Protein AF-A0A4Q3EGG3-F1 (afdb_monomer)

Foldseek 3Di:
DPDADPLCVVLVVLVVVLVVLVVCCVVVVDDCVVVNVVSVVVSVVSLCVSLVDDALVSLLVQLPDPLQDDPVLLCVLQDPDDDWDADPVPDGGDPCDTPADDDLDDDPDPVCVVVPVVVLLVVLLVVLLQDLAADAHEQRGEAEASSNNSRQLGLFYEYEQSHWHFNHQLQVQCCVPVVDSVCSSVSSNVRLGGRVSCVVLLVGDYYQYAPRVGCSVPVNVSSVSVSVVVVVRNVVCVVDGSVRRSVSSVVSVVPRDDDDDD

pLDDT: mean 84.64, std 13.71, range [37.22, 97.62]

Mean predicted aligned error: 7.4 Å

Radius of gyration: 21.81 Å; Cα contacts (8 Å, |Δi|>4): 347; chains: 1; bounding box: 57×47×73 Å

Nearest PDB structures (foldseek):
  8uz2-assembly1_E  TM=8.998E-01  e=2.533E-24  Escherichia coli
  2f9i-assembly1_A  TM=9.010E-01  e=3.859E-22  Staphylococcus aureus
  2f9i-assembly1_C  TM=8.793E-01  e=2.945E-22  Staphylococcus aureus
  2f9y-assembly1_A-2  TM=8.919E-01  e=6.993E-22  Escherichia coli
  5kdr-assembly1_A-2  TM=8.950E-01  e=2.851E-21  Staphylococcus aureus subsp. aureus USA300

Solvent-accessible surface area (backbone atoms only — not comparable to full-atom values): 14671 Å² total; per-residue (Å²): 127,89,84,74,55,85,89,41,47,70,53,53,52,47,49,52,50,47,54,52,52,52,52,47,26,72,74,67,74,47,92,48,64,70,61,48,52,52,48,51,51,52,41,54,51,50,48,51,57,52,63,70,64,61,51,51,44,56,25,51,52,56,31,62,36,90,66,38,68,49,52,67,58,39,46,64,70,66,44,95,82,80,80,89,80,80,55,74,89,77,88,52,62,61,86,74,61,55,102,50,69,62,40,90,37,65,72,96,45,74,73,38,55,77,69,38,49,66,55,55,34,52,48,34,44,55,54,43,44,64,43,68,62,87,39,77,27,53,39,65,23,49,26,20,30,64,45,32,46,36,69,44,58,34,71,36,31,34,25,28,52,44,15,38,48,36,81,57,53,32,47,62,46,8,39,68,79,68,71,33,64,85,44,21,52,61,29,24,52,77,64,44,24,34,29,68,47,31,40,73,69,62,77,34,76,44,69,44,77,51,44,85,82,32,41,50,72,37,54,68,61,31,29,54,52,49,49,55,50,51,54,52,51,51,56,63,47,68,76,50,52,45,67,54,50,22,51,52,33,45,52,55,61,71,62,60,78,87,81,83,87,127

Sequence (262 aa):
MKITFDFEKPLAELQQQIDKVSQIEDKNKLDMSATLTELQNKLEDAKKEIYGNLNGWQKVQISRHPERPYTLQYIELMCDDFIEMHGDRTVGDDKAIVGGIDTPGAYPGLEAEERGQGEAIARNLLEMSVLKVPIVCVIIGEGASGGALGIGIGDRVLMLDNSWYSVISPENCSTILWKTWENKERAAEVLKLTSTEMLKNKLIDGVVKEPLGGAHQDPVAMANILKKQLIKELKNLKEKSAEQLVTERIDKFCAMGVVIEG

Secondary structure (DSSP, 8-state):
-----GGGHHHHHHHHHHHHHHHHHHHH----HHHHHHHHHHHHHHHHHHHHT--HHHHHHHHT-TTSPPHHHHHHHH-SS-------SSS---TT-BSB--BS-----HHHHHTTHHHHHHHHHHHHHH-SS--EEEE-SEEEHHHHHTT---SEEEEETT-EEESS-HHHHHHHHSSSSTTHHHHHHHHT-BHHHHHHTTSSSEEEPPPTT-TTT-HHHHHHHHHHHHHHHHHHHHTS-HHHHHHHHHHHHHT-------

Structure (mmCIF, N/CA/C/O backbone):
data_AF-A0A4Q3EGG3-F1
#
_entry.id   AF-A0A4Q3EGG3-F1
#
loop_
_atom_site.group_PDB
_atom_site.id
_atom_site.type_symbol
_atom_site.label_atom_id
_atom_site.label_alt_id
_atom_site.label_comp_id
_atom_site.label_asym_id
_atom_site.label_entity_id
_atom_site.label_seq_id
_atom_site.pdbx_PDB_ins_code
_atom_site.Cartn_x
_atom_site.Cartn_y
_atom_site.Cartn_z
_atom_site.occupancy
_atom_site.B_iso_or_equiv
_atom_site.auth_seq_id
_atom_site.auth_comp_id
_atom_site.auth_asym_id
_atom_site.auth_atom_id
_atom_site.pdbx_PDB_model_num
ATOM 1 N N . MET A 1 1 ? 3.427 10.694 21.202 1.00 41.25 1 MET A N 1
ATOM 2 C CA . MET A 1 1 ? 2.934 12.047 20.849 1.00 41.25 1 MET A CA 1
ATOM 3 C C . MET A 1 1 ? 1.897 11.816 19.764 1.00 41.25 1 MET A C 1
ATOM 5 O O . MET A 1 1 ? 2.257 11.159 18.800 1.00 41.25 1 MET A O 1
ATOM 9 N N . LYS A 1 2 ? 0.628 12.200 19.954 1.00 61.81 2 LYS A N 1
ATOM 10 C CA . LYS A 1 2 ? -0.410 11.967 18.936 1.00 61.81 2 LYS A CA 1
ATOM 11 C C . LYS A 1 2 ? -0.043 12.825 17.725 1.00 61.81 2 LYS A C 1
ATOM 13 O O . LYS A 1 2 ? -0.061 14.048 17.832 1.00 61.81 2 LYS A O 1
ATOM 18 N N . ILE A 1 3 ? 0.431 12.196 16.653 1.00 68.31 3 ILE A N 1
ATOM 19 C CA . ILE A 1 3 ? 0.776 12.908 15.423 1.00 68.31 3 ILE A CA 1
ATOM 20 C C . ILE A 1 3 ? -0.538 13.420 14.845 1.00 68.31 3 ILE A C 1
ATOM 22 O O . ILE A 1 3 ? -1.549 12.728 14.870 1.00 68.31 3 ILE A O 1
ATOM 26 N N . THR A 1 4 ? -0.551 14.683 14.444 1.00 78.69 4 THR A N 1
ATOM 27 C CA . THR A 1 4 ? -1.722 15.318 13.843 1.00 78.69 4 THR A CA 1
ATOM 28 C C . THR A 1 4 ? -1.237 16.011 12.593 1.00 78.69 4 THR A C 1
ATOM 30 O O . THR A 1 4 ? -0.373 16.890 12.668 1.00 78.69 4 THR A O 1
ATOM 33 N N . PHE A 1 5 ? -1.747 15.583 11.446 1.00 89.19 5 PHE A N 1
ATOM 34 C CA . PHE A 1 5 ? -1.424 16.225 10.183 1.00 89.19 5 PHE A CA 1
ATOM 35 C C . PHE A 1 5 ? -2.142 17.571 10.067 1.00 89.19 5 PHE A C 1
ATOM 37 O O . PHE A 1 5 ? -3.164 17.816 10.708 1.00 89.19 5 PHE A O 1
ATOM 44 N N . ASP A 1 6 ? -1.635 18.459 9.211 1.00 90.12 6 ASP A N 1
ATOM 45 C CA . ASP A 1 6 ? -2.238 19.783 9.027 1.00 90.12 6 ASP A CA 1
ATOM 46 C C . ASP A 1 6 ? -3.708 19.707 8.587 1.00 90.12 6 ASP A C 1
ATOM 48 O O . ASP A 1 6 ? -4.526 20.509 9.039 1.00 90.12 6 ASP A O 1
ATOM 52 N N . PHE A 1 7 ? -4.058 18.710 7.769 1.00 91.88 7 PHE A N 1
ATOM 53 C CA . PHE A 1 7 ? -5.429 18.472 7.313 1.00 91.88 7 PHE A CA 1
ATOM 54 C C . PHE A 1 7 ? -6.348 17.880 8.396 1.00 91.88 7 PHE A C 1
ATOM 56 O O . PHE A 1 7 ? -7.563 17.889 8.232 1.00 91.88 7 PHE A O 1
ATOM 63 N N . GLU A 1 8 ? -5.795 17.409 9.516 1.00 91.94 8 GLU A N 1
ATOM 64 C CA . GLU A 1 8 ? -6.547 16.863 10.654 1.00 91.94 8 GLU A CA 1
ATOM 65 C C . GLU A 1 8 ? -6.803 17.904 11.750 1.00 91.94 8 GLU A C 1
ATOM 67 O O . GLU A 1 8 ? -7.512 17.613 12.713 1.00 91.94 8 GLU A O 1
ATOM 72 N N . LYS A 1 9 ? -6.280 19.134 11.621 1.00 90.69 9 LYS A N 1
ATOM 73 C CA . LYS A 1 9 ? -6.524 20.219 12.591 1.00 90.69 9 LYS A CA 1
ATOM 74 C C . LYS A 1 9 ? -8.012 20.422 12.918 1.00 90.69 9 LYS A C 1
ATOM 76 O O . LYS A 1 9 ? -8.318 20.478 14.109 1.00 90.69 9 LYS A O 1
ATOM 81 N N . PRO A 1 10 ? -8.948 20.432 11.943 1.00 91.50 10 PRO A N 1
ATOM 82 C CA . PRO A 1 10 ? -10.376 20.546 12.252 1.00 91.50 10 PRO A CA 1
ATOM 83 C C . PRO A 1 10 ? -10.893 19.405 13.143 1.00 91.50 10 PRO A C 1
ATOM 85 O O . PRO A 1 10 ? -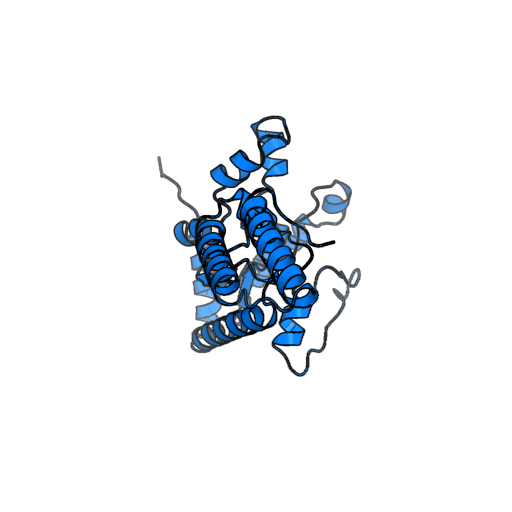11.719 19.622 14.027 1.00 91.50 10 PRO A O 1
ATOM 88 N N . LEU A 1 11 ? -10.373 18.186 12.957 1.00 91.81 11 LEU A N 1
ATOM 89 C CA . LEU A 1 11 ? -10.730 17.022 13.773 1.00 91.81 11 LEU A CA 1
ATOM 90 C C . LEU A 1 11 ? -10.169 17.147 15.189 1.00 91.81 11 LEU A C 1
ATOM 92 O O . LEU A 1 11 ? -10.859 16.844 16.161 1.00 91.81 11 LEU A O 1
ATOM 96 N N . ALA A 1 12 ? -8.926 17.617 15.313 1.00 89.56 12 ALA A N 1
ATOM 97 C CA . ALA A 1 12 ? -8.288 17.843 16.602 1.00 89.56 12 ALA A CA 1
ATOM 98 C C . ALA A 1 12 ? -9.016 18.925 17.415 1.00 89.56 12 ALA A C 1
ATOM 100 O O . ALA A 1 12 ? -9.195 18.767 18.621 1.00 89.56 12 ALA A O 1
ATOM 101 N N . GLU A 1 13 ? -9.482 19.993 16.766 1.00 91.12 13 GLU A N 1
ATOM 102 C CA . GLU A 1 13 ? -10.283 21.043 17.402 1.00 91.12 13 GLU A CA 1
ATOM 103 C C . GLU A 1 13 ? -11.629 20.513 17.909 1.00 91.12 13 GLU A C 1
ATOM 105 O O . GLU A 1 13 ? -11.985 20.760 19.063 1.00 91.12 13 GLU A O 1
ATOM 110 N N . LEU A 1 14 ? -12.349 19.737 17.091 1.00 91.81 14 LEU A N 1
ATOM 111 C CA . LEU A 1 14 ? -13.601 19.088 17.499 1.00 91.81 14 LEU A CA 1
ATOM 112 C C . LEU A 1 14 ? -13.378 18.109 18.658 1.00 91.81 14 LEU A C 1
ATOM 114 O O . LEU A 1 14 ? -14.138 18.122 19.626 1.00 91.81 14 LEU A O 1
ATOM 118 N N . GLN A 1 15 ? -12.301 17.320 18.621 1.00 90.44 15 GLN A N 1
ATOM 119 C CA . GLN A 1 15 ? -11.948 16.422 19.721 1.00 90.44 15 GLN A CA 1
ATOM 120 C C . GLN A 1 15 ? -11.648 17.197 21.011 1.00 90.44 15 GLN A C 1
ATOM 122 O O . GLN A 1 15 ? -12.154 16.841 22.069 1.00 90.44 15 GLN A O 1
ATOM 127 N N . GLN A 1 16 ? -10.899 18.300 20.938 1.00 91.50 16 GLN A N 1
ATOM 128 C CA . GLN A 1 16 ? -10.639 19.145 22.108 1.00 91.50 16 GLN A CA 1
ATOM 129 C C . GLN A 1 16 ? -11.917 19.767 22.680 1.00 91.50 16 GLN A C 1
ATOM 131 O O . GLN A 1 16 ? -12.007 19.971 23.892 1.00 91.50 16 GLN A O 1
ATOM 136 N N . GLN A 1 17 ? -12.896 20.108 21.836 1.00 91.19 17 GLN A N 1
ATOM 137 C CA . GLN A 1 17 ? -14.201 20.585 22.299 1.00 91.19 17 GLN A CA 1
ATOM 138 C C . GLN A 1 17 ? -14.953 19.479 23.044 1.00 91.19 17 GLN A C 1
ATOM 140 O O . GLN A 1 17 ? -15.443 19.732 24.143 1.00 91.19 17 GLN A O 1
ATOM 145 N N . ILE A 1 18 ? -14.976 18.258 22.500 1.00 91.50 18 ILE A N 1
ATOM 146 C CA . ILE A 1 18 ? -15.574 17.081 23.149 1.00 91.50 18 ILE A CA 1
ATOM 147 C C . ILE A 1 18 ? -14.915 16.825 24.508 1.00 91.50 18 ILE A C 1
ATOM 149 O O . ILE A 1 18 ? -15.613 16.727 25.515 1.00 91.50 18 ILE A O 1
ATOM 153 N N . ASP A 1 19 ? -13.582 16.807 24.561 1.00 91.12 19 ASP A N 1
ATOM 154 C CA . ASP A 1 19 ? -12.830 16.545 25.791 1.00 91.12 19 ASP A CA 1
ATOM 155 C C . ASP A 1 19 ? -13.111 17.615 26.860 1.00 91.12 19 ASP A C 1
ATOM 157 O O . ASP A 1 19 ? -13.285 17.302 28.038 1.00 91.12 19 ASP A O 1
ATOM 161 N N . LYS A 1 20 ? -13.208 18.893 26.464 1.00 90.44 20 LYS A N 1
ATOM 162 C CA . LYS A 1 20 ? -13.565 19.992 27.377 1.00 90.44 20 LYS A CA 1
ATOM 163 C C . LYS A 1 20 ? -14.989 19.857 27.906 1.00 90.44 20 LYS A C 1
ATOM 165 O O . LYS A 1 20 ? -15.201 20.063 29.098 1.00 90.44 20 LYS A O 1
ATOM 170 N N . VAL A 1 21 ? -15.955 19.535 27.044 1.00 89.19 21 VAL A N 1
ATOM 171 C CA . VAL A 1 21 ? -17.360 19.368 27.447 1.00 89.19 21 VAL A CA 1
ATOM 172 C C . VAL A 1 21 ? -17.505 18.171 28.388 1.00 89.19 21 VAL A C 1
ATOM 174 O O . VAL A 1 21 ? -18.135 18.309 29.433 1.00 89.19 21 VAL A O 1
ATOM 177 N N . SER A 1 22 ? -16.836 17.054 28.090 1.00 87.75 22 SER A N 1
ATOM 178 C CA . SER A 1 22 ? -16.807 15.865 28.950 1.00 87.75 22 SER A CA 1
ATOM 179 C C . SER A 1 22 ? -16.205 16.168 30.329 1.00 87.75 22 SER A C 1
ATOM 181 O O . SER A 1 22 ? -16.791 15.824 31.351 1.00 87.75 22 SER A O 1
ATOM 183 N N . GLN A 1 23 ? -15.105 16.927 30.395 1.00 88.44 23 GLN A N 1
ATOM 184 C CA . GLN A 1 23 ? -14.527 17.345 31.680 1.00 88.44 23 GLN A CA 1
ATOM 185 C C . GLN A 1 23 ? -15.442 18.273 32.497 1.00 88.44 23 GLN A C 1
ATOM 187 O O . GLN A 1 23 ? -15.364 18.286 33.728 1.00 88.44 23 GLN A O 1
ATOM 192 N N . ILE A 1 24 ? -16.261 19.102 31.840 1.00 86.19 24 ILE A N 1
ATOM 193 C CA . ILE A 1 24 ? -17.216 19.996 32.513 1.00 86.19 24 ILE A CA 1
ATOM 194 C C . ILE A 1 24 ? -18.388 19.193 33.084 1.00 86.19 24 ILE A C 1
ATOM 196 O O . ILE A 1 24 ? -18.802 19.465 34.212 1.00 86.19 24 ILE A O 1
ATOM 200 N N . GLU A 1 25 ? -18.890 18.209 32.340 1.00 85.81 25 GLU A N 1
ATOM 201 C CA . GLU A 1 25 ? -19.922 17.272 32.798 1.00 85.81 25 GLU A CA 1
ATOM 202 C C . GLU A 1 25 ? -19.457 16.510 34.047 1.00 85.81 25 GLU A C 1
ATOM 204 O O . GLU A 1 25 ? -20.145 16.543 35.070 1.00 85.81 25 GLU A O 1
ATOM 209 N N . ASP A 1 26 ? -18.236 15.968 34.031 1.00 83.62 26 ASP A N 1
ATOM 210 C CA . ASP A 1 26 ? -17.655 15.256 35.177 1.00 83.62 26 ASP A CA 1
ATOM 211 C C . ASP A 1 26 ? -17.482 16.153 36.415 1.00 83.62 26 ASP A C 1
ATOM 213 O O . ASP A 1 26 ? -17.752 15.735 37.546 1.00 83.62 26 ASP A O 1
ATOM 217 N N . LYS A 1 27 ? -17.038 17.405 36.228 1.00 83.50 27 LYS A N 1
ATOM 218 C CA . LYS A 1 27 ? -16.781 18.343 37.338 1.00 83.50 27 LYS A CA 1
ATOM 219 C C . LYS A 1 27 ? -18.051 18.933 37.936 1.00 83.50 27 LYS A C 1
ATOM 221 O O . LYS A 1 27 ? -18.125 19.101 39.152 1.00 83.50 27 LYS A O 1
ATOM 226 N N . ASN A 1 28 ? -19.026 19.274 37.098 1.00 81.44 28 ASN A N 1
ATOM 227 C CA . ASN A 1 28 ? -20.216 20.008 37.524 1.00 81.44 28 ASN A CA 1
ATOM 228 C C . ASN A 1 28 ? -21.454 19.115 37.678 1.00 81.44 28 ASN A C 1
ATOM 230 O O . ASN A 1 28 ? -22.481 19.610 38.139 1.00 81.44 28 ASN A O 1
ATOM 234 N N . LYS A 1 29 ? -21.372 17.822 37.317 1.00 77.00 29 LYS A N 1
ATOM 235 C CA . LYS A 1 29 ? -22.509 16.881 37.269 1.00 77.00 29 LYS A CA 1
ATOM 236 C C . LYS A 1 29 ? -23.711 17.447 36.498 1.00 77.00 29 LYS A C 1
ATOM 238 O O . LYS A 1 29 ? -24.860 17.214 36.869 1.00 77.00 29 LYS A O 1
ATOM 243 N N . LEU A 1 30 ? -23.431 18.245 35.469 1.00 76.50 30 LEU A N 1
ATOM 244 C CA . LEU A 1 30 ? -24.428 18.812 34.566 1.00 76.50 30 LEU A CA 1
ATOM 245 C C . LEU A 1 30 ? -24.589 17.860 33.386 1.00 76.50 30 LEU A C 1
ATOM 247 O O . LEU A 1 30 ? -23.586 17.515 32.774 1.00 76.50 30 LEU A O 1
ATOM 251 N N . ASP A 1 31 ? -25.822 17.476 33.066 1.00 79.94 31 ASP A N 1
ATOM 252 C CA . ASP A 1 31 ? -26.113 16.626 31.908 1.00 79.94 31 ASP A CA 1
ATOM 253 C C . ASP A 1 31 ? -25.816 17.388 30.608 1.00 79.94 31 ASP A C 1
ATOM 255 O O . ASP A 1 31 ? -26.509 18.348 30.260 1.00 79.94 31 ASP A O 1
ATOM 259 N N . MET A 1 32 ? -24.758 16.970 29.913 1.00 81.25 32 MET A N 1
ATOM 260 C CA . MET A 1 32 ? -24.327 17.527 28.628 1.00 81.25 32 MET A CA 1
ATOM 261 C C . MET A 1 32 ? -24.397 16.481 27.508 1.00 81.25 32 MET A C 1
ATOM 263 O O . MET A 1 32 ? -23.851 16.697 26.421 1.00 81.25 32 MET A O 1
ATOM 267 N N . SER A 1 33 ? -25.113 15.376 27.737 1.00 85.31 33 SER A N 1
ATOM 268 C CA . SER A 1 33 ? -25.204 14.225 26.833 1.00 85.31 33 SER A CA 1
ATOM 269 C C . SER A 1 33 ? -25.653 14.591 25.413 1.00 85.31 33 SER A C 1
ATOM 271 O O . SER A 1 33 ? -25.076 14.113 24.431 1.00 85.31 33 SER A O 1
ATOM 273 N N . ALA A 1 34 ? -26.629 15.494 25.277 1.00 88.50 34 ALA A N 1
ATOM 274 C CA . ALA A 1 34 ? -27.109 15.973 23.980 1.00 88.50 34 ALA A CA 1
ATOM 275 C C . ALA A 1 34 ? -26.019 16.728 23.196 1.00 88.50 34 ALA A C 1
ATOM 277 O O . ALA A 1 34 ? -25.809 16.468 22.011 1.00 88.50 34 ALA A O 1
ATOM 278 N N . THR A 1 35 ? -25.280 17.611 23.873 1.00 88.19 35 THR A N 1
ATOM 279 C CA . THR A 1 35 ? -24.184 18.391 23.278 1.00 88.19 35 THR A CA 1
ATOM 280 C C . THR A 1 35 ? -23.015 17.491 22.881 1.00 88.19 35 THR A C 1
ATOM 282 O O . THR A 1 35 ? -22.442 17.661 21.805 1.00 88.19 35 THR A O 1
ATOM 285 N N . LEU A 1 36 ? -22.671 16.504 23.717 1.00 89.44 36 LEU A N 1
ATOM 286 C CA . LEU A 1 36 ? -21.636 15.518 23.397 1.00 89.44 36 LEU A CA 1
ATOM 287 C C . LEU A 1 36 ? -22.010 14.688 22.172 1.00 89.44 36 LEU A C 1
ATOM 289 O O . LEU A 1 36 ? -21.177 14.515 21.287 1.00 89.44 36 LEU A O 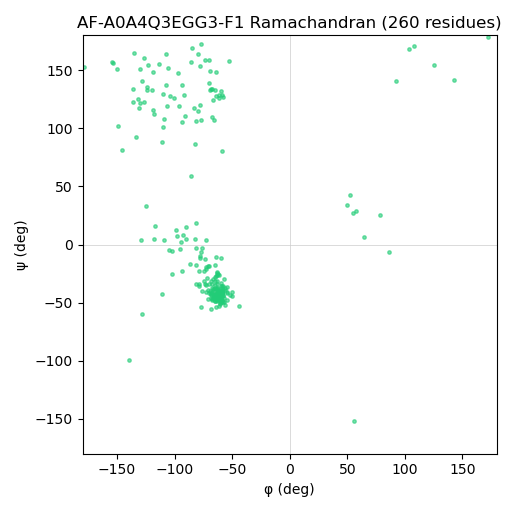1
ATOM 293 N N . THR A 1 37 ? -23.263 14.241 22.086 1.00 92.00 37 THR A N 1
ATOM 294 C CA . THR A 1 37 ? -23.760 13.482 20.930 1.00 92.00 37 THR A CA 1
ATOM 295 C C . THR A 1 37 ? -23.687 14.319 19.651 1.00 92.00 37 THR A C 1
ATOM 297 O O . THR A 1 37 ? -23.244 13.834 18.611 1.00 92.00 37 THR A O 1
ATOM 300 N N . GLU A 1 38 ? -24.070 15.598 19.710 1.00 93.38 38 GLU A N 1
ATOM 301 C CA . GLU A 1 38 ? -23.979 16.501 18.558 1.00 93.38 38 GLU A CA 1
ATOM 302 C C . GLU A 1 38 ? -22.526 16.709 18.103 1.00 93.38 38 GLU A C 1
ATOM 304 O O . GLU A 1 38 ? -22.234 16.625 16.909 1.00 93.38 38 GLU A O 1
ATOM 309 N N . LEU A 1 39 ? -21.602 16.948 19.039 1.00 91.88 39 LEU A N 1
ATOM 310 C CA . LEU A 1 39 ? -20.182 17.123 18.726 1.00 91.88 39 LEU A CA 1
ATOM 311 C C . LEU A 1 39 ? -19.543 15.836 18.192 1.00 91.88 39 LEU A C 1
ATOM 313 O O . LEU A 1 39 ? -18.744 15.903 17.261 1.00 91.88 39 LEU A O 1
ATOM 317 N N . GLN A 1 40 ? -19.916 14.672 18.729 1.00 92.00 40 GLN A N 1
ATOM 318 C CA . GLN A 1 40 ? -19.472 13.370 18.227 1.00 92.00 40 GLN A CA 1
ATOM 319 C C . GLN A 1 40 ? -19.959 13.125 16.796 1.00 92.00 40 GLN A C 1
ATOM 321 O O . GLN A 1 40 ? -19.164 12.724 15.950 1.00 92.00 40 GLN A O 1
ATOM 326 N N . ASN A 1 41 ? -21.221 13.435 16.489 1.00 94.31 41 ASN A N 1
ATOM 327 C CA . ASN A 1 41 ? -21.743 13.321 15.125 1.00 94.31 41 ASN A CA 1
ATOM 328 C C . ASN A 1 41 ? -21.010 14.263 14.160 1.00 94.31 41 ASN A C 1
ATOM 330 O O . ASN A 1 41 ? -20.580 13.830 13.094 1.00 94.31 41 ASN A O 1
ATOM 334 N N . LYS A 1 42 ? -20.778 15.523 14.561 1.00 94.25 42 LYS A N 1
ATOM 335 C CA . LYS A 1 42 ? -19.977 16.476 13.771 1.00 94.25 42 LYS A CA 1
ATOM 336 C C . LYS A 1 42 ? -18.556 15.974 13.530 1.00 94.25 42 LYS A C 1
ATOM 338 O O . LYS A 1 42 ? -18.038 16.138 12.430 1.00 94.25 42 LYS A O 1
ATOM 343 N N . LEU A 1 43 ? -17.930 15.365 14.538 1.00 91.62 43 LEU A N 1
ATOM 344 C CA . LEU A 1 43 ? -16.601 14.773 14.406 1.00 91.62 43 LEU A CA 1
ATOM 345 C C . LEU A 1 43 ? -16.607 13.621 13.395 1.00 91.62 43 LEU A C 1
ATOM 347 O O . LEU A 1 43 ? -15.726 13.562 12.542 1.00 91.62 43 LEU A O 1
ATOM 351 N N . GLU A 1 44 ? -17.587 12.722 13.466 1.00 92.56 44 GLU A N 1
ATOM 352 C CA . GLU A 1 44 ? -17.694 11.587 12.544 1.00 92.56 44 GLU A CA 1
ATOM 353 C C . GLU A 1 44 ? -17.977 12.018 11.100 1.00 92.56 44 GLU A C 1
ATOM 355 O O . GLU A 1 44 ? -17.394 11.461 10.166 1.00 92.56 44 GLU A O 1
ATOM 360 N N . ASP A 1 45 ? -18.811 13.035 10.894 1.00 93.94 45 ASP A N 1
ATOM 361 C CA . ASP A 1 45 ? -19.076 13.576 9.559 1.00 93.94 45 ASP A CA 1
ATOM 362 C C . ASP A 1 45 ? -17.846 14.293 8.989 1.00 93.94 45 ASP A C 1
ATOM 364 O O . ASP A 1 45 ? -17.452 14.021 7.852 1.00 93.94 45 ASP A O 1
ATOM 368 N N . ALA A 1 46 ? -17.158 15.103 9.800 1.00 93.38 46 ALA A N 1
ATOM 369 C CA . ALA A 1 46 ? -15.905 15.743 9.404 1.00 93.38 46 ALA A CA 1
ATOM 370 C C . ALA A 1 46 ? -14.808 14.715 9.075 1.00 93.38 46 ALA A C 1
ATOM 372 O O . ALA A 1 46 ? -14.076 14.884 8.100 1.00 93.38 46 ALA A O 1
ATOM 373 N N . LYS A 1 47 ? -14.703 13.612 9.837 1.00 92.25 47 LYS A N 1
ATOM 374 C CA . LYS A 1 47 ? -13.770 12.512 9.529 1.00 92.25 47 LYS A CA 1
ATOM 375 C C . LYS A 1 47 ? -14.068 11.907 8.162 1.00 92.25 47 LYS A C 1
ATOM 377 O O . LYS A 1 47 ? -13.147 11.713 7.372 1.00 92.25 47 LYS A O 1
ATOM 382 N N . LYS A 1 48 ? -15.336 11.601 7.872 1.00 93.31 48 LYS A N 1
ATOM 383 C CA . LYS A 1 48 ? -15.742 11.035 6.574 1.00 93.31 48 LYS A CA 1
ATOM 384 C C . LYS A 1 48 ? -15.441 11.989 5.426 1.00 93.31 48 LYS A C 1
ATOM 386 O O . LYS A 1 48 ? -14.968 11.538 4.388 1.00 93.31 48 LYS A O 1
ATOM 391 N N . GLU A 1 49 ? -15.689 13.281 5.610 1.00 93.81 49 GLU A N 1
ATOM 392 C CA . GLU A 1 49 ? -15.421 14.297 4.594 1.00 93.81 49 GLU A CA 1
ATOM 393 C C . GLU A 1 49 ? -13.921 14.433 4.302 1.00 93.81 49 GLU A C 1
ATOM 395 O O . GLU A 1 49 ? -13.518 14.388 3.138 1.00 93.81 49 GLU A O 1
ATOM 400 N N . ILE A 1 50 ? -13.095 14.539 5.346 1.00 93.56 50 ILE A N 1
ATOM 401 C CA . ILE A 1 50 ? -11.644 14.721 5.219 1.00 93.56 50 ILE A CA 1
ATOM 402 C C . ILE A 1 50 ? -10.990 13.460 4.650 1.00 93.56 50 ILE A C 1
ATOM 404 O O . ILE A 1 50 ? -10.340 13.518 3.607 1.00 93.56 50 ILE A O 1
ATOM 408 N N . TYR A 1 51 ? -11.192 12.301 5.283 1.00 93.50 51 TYR A N 1
ATOM 409 C CA . TYR A 1 51 ? -10.553 11.058 4.839 1.00 93.50 51 TYR A CA 1
ATOM 410 C C . TYR A 1 51 ? -11.157 10.498 3.543 1.00 93.50 51 TYR A C 1
ATOM 412 O O . TYR A 1 51 ? -10.507 9.713 2.855 1.00 93.50 51 TYR A O 1
ATOM 420 N N . GLY A 1 52 ? -12.376 10.905 3.177 1.00 91.19 52 GLY A N 1
ATOM 421 C CA . GLY A 1 52 ? -12.999 10.549 1.903 1.00 91.19 52 GLY A CA 1
ATOM 422 C C . GLY A 1 52 ? -12.420 11.294 0.697 1.00 91.19 52 GLY A C 1
ATOM 423 O O . GLY A 1 52 ? -12.512 10.786 -0.419 1.00 91.19 52 GLY A O 1
ATOM 424 N N . ASN A 1 53 ? -11.797 12.458 0.911 1.00 92.31 53 ASN A N 1
ATOM 425 C CA . ASN A 1 53 ? -11.341 13.364 -0.151 1.00 92.31 53 ASN A CA 1
ATOM 426 C C . ASN A 1 53 ? -9.843 13.698 -0.057 1.00 92.31 53 ASN A C 1
ATOM 428 O O . ASN A 1 53 ? -9.422 14.800 -0.411 1.00 92.31 53 ASN A O 1
ATOM 432 N N . LEU A 1 54 ? -9.034 12.750 0.418 1.00 94.12 54 LEU A N 1
ATOM 433 C CA . LEU A 1 54 ? -7.591 12.940 0.541 1.00 94.12 54 LEU A CA 1
ATOM 434 C C . LEU A 1 54 ? -6.926 13.122 -0.827 1.00 94.12 54 LEU A C 1
ATOM 436 O O . LEU A 1 54 ? -7.134 12.321 -1.744 1.00 94.12 54 LEU A O 1
ATOM 440 N N . ASN A 1 55 ? -6.060 14.127 -0.932 1.00 94.00 55 ASN A N 1
ATOM 441 C CA . ASN A 1 55 ? -5.184 14.301 -2.086 1.00 94.00 55 ASN A CA 1
ATOM 442 C C . ASN A 1 55 ? -3.981 13.334 -2.039 1.00 94.00 55 ASN A C 1
ATOM 444 O O . ASN A 1 55 ? -3.766 12.611 -1.058 1.00 94.00 55 ASN A O 1
ATOM 448 N N . GLY A 1 56 ? -3.189 13.296 -3.110 1.00 93.12 56 GLY A N 1
ATOM 449 C CA . GLY A 1 56 ? -2.043 12.400 -3.235 1.00 93.12 56 GLY A CA 1
ATOM 450 C C . GLY A 1 56 ? -1.001 12.616 -2.143 1.00 93.12 56 GLY A C 1
ATOM 451 O O . GLY A 1 56 ? -0.510 11.643 -1.574 1.00 93.12 56 GLY A O 1
ATOM 452 N N . TRP A 1 57 ? -0.709 13.867 -1.788 1.00 95.06 57 TRP A N 1
ATOM 453 C CA . TRP A 1 57 ? 0.239 14.172 -0.715 1.00 95.06 57 TRP A CA 1
ATOM 454 C C . TRP A 1 57 ? -0.270 13.752 0.669 1.00 95.06 57 TRP A C 1
ATOM 456 O O . TRP A 1 57 ? 0.472 13.160 1.448 1.00 95.06 57 TRP A O 1
ATOM 466 N N . GLN A 1 58 ? -1.547 13.977 0.964 1.00 95.12 58 GLN A N 1
ATOM 467 C CA . GLN A 1 58 ? -2.166 13.559 2.222 1.00 95.12 58 GLN A CA 1
ATOM 468 C C . GLN A 1 58 ? -2.159 12.030 2.362 1.00 95.12 58 GLN A C 1
ATOM 470 O O . GLN A 1 58 ? -1.879 11.511 3.441 1.00 95.12 58 GLN A O 1
ATOM 475 N N . LYS A 1 59 ? -2.368 11.288 1.265 1.00 94.00 59 LYS A N 1
ATOM 476 C CA . LYS A 1 59 ? -2.186 9.827 1.255 1.00 94.00 59 LYS A CA 1
ATOM 477 C C . LYS A 1 59 ? -0.735 9.419 1.514 1.00 94.00 59 LYS A C 1
ATOM 479 O O . LYS A 1 59 ? -0.515 8.532 2.330 1.00 94.00 59 LYS A O 1
ATOM 484 N N . VAL A 1 60 ? 0.249 10.099 0.915 1.00 92.12 60 VAL A N 1
ATOM 485 C CA . VAL A 1 60 ? 1.682 9.889 1.227 1.00 92.12 60 VAL A CA 1
ATOM 486 C C . VAL A 1 60 ? 1.973 10.142 2.712 1.00 92.12 60 VAL A C 1
ATOM 488 O O . VAL A 1 60 ? 2.734 9.405 3.333 1.00 92.12 60 VAL A O 1
ATOM 491 N N . GLN A 1 61 ? 1.352 11.151 3.324 1.00 93.25 61 GLN A N 1
ATOM 492 C CA . GLN A 1 61 ? 1.498 11.404 4.761 1.00 93.25 61 GLN A CA 1
ATOM 493 C C . GLN A 1 61 ? 0.921 10.256 5.607 1.00 93.25 61 GLN A C 1
ATOM 495 O O . GLN A 1 61 ? 1.581 9.797 6.537 1.00 93.25 61 GLN A O 1
ATOM 500 N N . ILE A 1 62 ? -0.263 9.737 5.258 1.00 92.81 62 ILE A N 1
ATOM 501 C CA . ILE A 1 62 ? -0.886 8.596 5.954 1.00 92.81 62 ILE A CA 1
ATOM 502 C C . ILE A 1 62 ? -0.098 7.296 5.747 1.00 92.81 62 ILE A C 1
ATOM 504 O O . ILE A 1 62 ? 0.015 6.495 6.679 1.00 92.81 62 ILE A O 1
ATOM 508 N N . SER A 1 63 ? 0.465 7.068 4.557 1.00 88.88 63 SER A N 1
ATOM 509 C CA . SER A 1 63 ? 1.299 5.892 4.280 1.00 88.88 63 SER A CA 1
ATOM 510 C C . SER A 1 63 ? 2.565 5.869 5.138 1.00 88.88 63 SER A C 1
ATOM 512 O O . SER A 1 63 ? 3.096 4.799 5.404 1.00 88.88 63 SER A O 1
ATOM 514 N N . ARG A 1 64 ? 3.033 7.045 5.568 1.00 90.25 64 ARG A N 1
ATOM 515 C CA . ARG A 1 64 ? 4.215 7.256 6.415 1.00 90.25 64 ARG A CA 1
ATOM 516 C C . ARG A 1 64 ? 3.880 7.426 7.893 1.00 90.25 64 ARG A C 1
ATOM 518 O O . ARG A 1 64 ? 4.749 7.800 8.680 1.00 90.25 64 ARG A O 1
ATOM 525 N N . HIS A 1 65 ? 2.622 7.217 8.282 1.00 90.75 65 HIS A N 1
ATOM 526 C CA . HIS A 1 65 ? 2.232 7.343 9.678 1.00 90.75 65 HIS A CA 1
ATOM 527 C C . HIS A 1 65 ? 3.056 6.358 10.534 1.00 90.75 65 HIS A C 1
ATOM 529 O O . HIS A 1 65 ? 3.074 5.174 10.208 1.00 90.75 65 HIS A O 1
ATOM 535 N N . PRO A 1 66 ? 3.708 6.781 11.634 1.00 87.88 66 PRO A N 1
ATOM 536 C CA . PRO A 1 66 ? 4.596 5.899 12.404 1.00 87.88 66 PRO A CA 1
ATOM 537 C C . PRO A 1 66 ? 3.919 4.673 13.018 1.00 87.88 66 PRO A C 1
ATOM 539 O O . PRO A 1 66 ? 4.575 3.663 13.248 1.00 87.88 66 PRO A O 1
ATOM 542 N N . GLU A 1 67 ? 2.613 4.770 13.277 1.00 89.56 67 GLU A N 1
ATOM 543 C CA . GLU A 1 67 ? 1.781 3.661 13.770 1.00 89.56 67 GLU A CA 1
ATOM 544 C C . GLU A 1 67 ? 1.095 2.883 12.635 1.00 89.56 67 GLU A C 1
ATOM 546 O O . GLU A 1 67 ? 0.217 2.059 12.891 1.00 89.56 67 GLU A O 1
ATOM 551 N N . ARG A 1 68 ? 1.429 3.161 11.366 1.00 90.38 68 ARG A N 1
ATOM 552 C CA . ARG A 1 68 ? 0.933 2.354 10.251 1.00 90.38 68 ARG A CA 1
ATOM 553 C C . ARG A 1 68 ? 1.443 0.923 10.429 1.00 90.38 68 ARG A C 1
ATOM 555 O O . ARG A 1 68 ? 2.645 0.758 10.618 1.00 90.38 68 ARG A O 1
ATOM 562 N N . PRO A 1 69 ? 0.564 -0.096 10.377 1.00 88.19 69 PRO A N 1
ATOM 563 C CA . PRO A 1 69 ? 1.010 -1.449 10.641 1.00 88.19 69 PRO A CA 1
ATOM 564 C C . PRO A 1 69 ? 2.015 -1.913 9.586 1.00 88.19 69 PRO A C 1
ATOM 566 O O . PRO A 1 69 ? 1.738 -1.834 8.386 1.00 88.19 69 PRO A O 1
ATOM 569 N N . TYR A 1 70 ? 3.157 -2.404 10.051 1.00 85.94 70 TYR A N 1
ATOM 570 C CA . TYR A 1 70 ? 4.192 -3.007 9.219 1.00 85.94 70 TYR A CA 1
ATOM 571 C C . TYR A 1 70 ? 3.884 -4.486 8.961 1.00 85.94 70 TYR A C 1
ATOM 573 O O . TYR A 1 70 ? 3.019 -5.085 9.608 1.00 85.94 70 TYR A O 1
ATOM 581 N N . THR A 1 71 ? 4.623 -5.102 8.037 1.00 83.94 71 THR A N 1
ATOM 582 C CA . THR A 1 71 ? 4.461 -6.509 7.634 1.00 83.94 71 THR A CA 1
ATOM 583 C C . THR A 1 71 ? 4.272 -7.466 8.816 1.00 83.94 71 THR A C 1
ATOM 585 O O . THR A 1 71 ? 3.284 -8.197 8.852 1.00 83.94 71 THR A O 1
ATOM 588 N N . LEU A 1 72 ? 5.171 -7.439 9.807 1.00 80.62 72 LEU A N 1
ATOM 589 C CA . LEU A 1 72 ? 5.116 -8.340 10.965 1.00 80.62 72 LEU A CA 1
ATOM 590 C C . LEU A 1 72 ? 3.818 -8.214 11.763 1.00 80.62 72 LEU A C 1
ATOM 592 O O . LEU A 1 72 ? 3.226 -9.225 12.124 1.00 80.62 72 LEU A O 1
ATOM 596 N N . GLN A 1 73 ? 3.326 -6.992 11.966 1.00 83.50 73 GLN A N 1
ATOM 597 C CA . GLN A 1 73 ? 2.087 -6.765 12.710 1.00 83.50 73 GLN A CA 1
ATOM 598 C C . GLN A 1 73 ? 0.886 -7.368 11.978 1.00 83.50 73 GLN A C 1
ATOM 600 O O . GLN A 1 73 ? 0.003 -7.946 12.605 1.00 83.50 73 GLN A O 1
ATOM 605 N N . TYR A 1 74 ? 0.854 -7.292 10.644 1.00 85.00 74 TYR A N 1
ATOM 606 C CA . TYR A 1 74 ? -0.177 -7.992 9.880 1.00 85.00 74 TYR A CA 1
ATOM 607 C C . TYR A 1 74 ? -0.043 -9.506 10.004 1.00 85.00 74 TYR A C 1
ATOM 609 O O . TYR A 1 74 ? -1.055 -10.179 10.177 1.00 85.00 74 TYR A O 1
ATOM 617 N N . ILE A 1 75 ? 1.170 -10.052 9.920 1.00 78.94 75 ILE A N 1
ATOM 618 C CA . ILE A 1 75 ? 1.392 -11.495 10.056 1.00 78.94 75 ILE A CA 1
ATOM 619 C C . ILE A 1 75 ? 0.908 -11.986 11.421 1.00 78.94 75 ILE A C 1
ATOM 621 O O . ILE A 1 75 ? 0.120 -12.923 11.462 1.00 78.94 75 ILE A O 1
ATOM 625 N N . GLU A 1 76 ? 1.303 -11.330 12.511 1.00 80.31 76 GLU A N 1
ATOM 626 C CA . GLU A 1 76 ? 0.891 -11.675 13.879 1.00 80.31 76 GLU A CA 1
ATOM 627 C C . GLU A 1 76 ? -0.631 -11.615 14.068 1.00 80.31 76 GLU A C 1
ATOM 629 O O . GLU A 1 76 ? -1.209 -12.433 14.776 1.00 80.31 76 GLU A O 1
ATOM 634 N N . LEU A 1 77 ? -1.306 -10.668 13.411 1.00 83.31 77 LEU A N 1
ATOM 635 C CA . LEU A 1 77 ? -2.765 -10.547 13.470 1.00 83.31 77 LEU A CA 1
ATOM 636 C C . LEU A 1 77 ? -3.498 -11.552 12.567 1.00 83.31 77 LEU A C 1
ATOM 638 O O . LEU A 1 77 ? -4.683 -11.821 12.774 1.00 83.31 77 LEU A O 1
ATOM 642 N N . MET A 1 78 ? -2.842 -12.072 11.527 1.00 80.81 78 MET A N 1
ATOM 643 C CA . MET A 1 78 ? -3.463 -12.948 10.529 1.00 80.81 78 MET A CA 1
ATOM 644 C C . MET A 1 78 ? -3.128 -14.431 10.714 1.00 80.81 78 MET A C 1
ATOM 646 O O . MET A 1 78 ? -3.924 -15.267 10.265 1.00 80.81 78 MET A O 1
ATOM 650 N N . CYS A 1 79 ? -1.994 -14.754 11.331 1.00 68.50 79 CYS A N 1
ATOM 651 C CA . CYS A 1 79 ? -1.426 -16.094 11.433 1.00 68.50 79 CYS A CA 1
ATOM 652 C C . CYS A 1 79 ? -1.309 -16.519 12.898 1.00 68.50 79 CYS A C 1
ATOM 654 O O . CYS A 1 79 ? -0.774 -15.777 13.712 1.00 68.50 79 CYS A O 1
ATOM 656 N N . ASP A 1 80 ? -1.755 -17.738 13.207 1.00 56.19 80 ASP A N 1
ATOM 657 C CA . ASP A 1 80 ? -1.684 -18.279 14.569 1.00 56.19 80 ASP A CA 1
ATOM 658 C C . ASP A 1 80 ? -0.267 -18.793 14.913 1.00 56.19 80 ASP A C 1
ATOM 660 O O . ASP A 1 80 ? 0.188 -18.627 16.039 1.00 56.19 80 ASP A O 1
ATOM 664 N N . ASP A 1 81 ? 0.453 -19.344 13.923 1.00 59.69 81 ASP A N 1
ATOM 665 C CA . ASP A 1 81 ? 1.815 -19.882 14.055 1.00 59.69 81 ASP A CA 1
ATOM 666 C C . ASP A 1 81 ? 2.708 -19.386 12.896 1.00 59.69 81 ASP A C 1
ATOM 668 O O . ASP A 1 81 ? 2.756 -19.991 11.821 1.00 59.69 81 ASP A O 1
ATOM 672 N N . PHE A 1 82 ? 3.415 -18.265 13.084 1.00 67.25 82 PHE A N 1
ATOM 673 C CA . PHE A 1 82 ? 4.405 -17.764 12.119 1.00 67.25 82 PHE A CA 1
ATOM 674 C C . PHE A 1 82 ? 5.828 -18.115 12.560 1.00 67.25 82 PHE A C 1
ATOM 676 O O . PHE A 1 82 ? 6.251 -17.775 13.662 1.00 67.25 82 PHE A O 1
ATOM 683 N N . ILE A 1 83 ? 6.580 -18.771 11.674 1.00 56.19 83 ILE A N 1
ATOM 684 C CA . ILE A 1 83 ? 8.013 -19.017 11.848 1.00 56.19 83 ILE A CA 1
ATOM 685 C C . ILE A 1 83 ? 8.749 -18.129 10.848 1.00 56.19 83 ILE A C 1
ATOM 687 O O . ILE A 1 83 ? 8.708 -18.382 9.642 1.00 56.19 83 ILE A O 1
ATOM 691 N N . GLU A 1 84 ? 9.414 -17.091 11.348 1.00 63.88 84 GLU A N 1
ATOM 692 C CA . GLU A 1 84 ? 10.257 -16.228 10.525 1.00 63.88 84 GLU A CA 1
ATOM 693 C C . GLU A 1 84 ? 11.493 -16.999 10.041 1.00 63.88 84 GLU A C 1
ATOM 695 O O . GLU A 1 84 ? 12.142 -17.721 10.803 1.00 63.88 84 GLU A O 1
ATOM 700 N N . MET A 1 85 ? 11.811 -16.872 8.752 1.00 51.41 85 MET A N 1
ATOM 701 C CA . MET A 1 85 ? 13.023 -17.441 8.168 1.00 51.41 85 MET A CA 1
ATOM 702 C C . MET A 1 85 ? 14.009 -16.322 7.855 1.00 51.41 85 MET A C 1
ATOM 704 O O . MET A 1 85 ? 13.624 -15.301 7.297 1.00 51.41 85 MET A O 1
ATOM 708 N N . HIS A 1 86 ? 15.280 -16.563 8.173 1.00 59.34 86 HIS A N 1
ATOM 709 C CA . HIS A 1 86 ? 16.355 -15.579 8.087 1.00 59.34 86 HIS A CA 1
ATOM 710 C C . HIS A 1 86 ? 17.454 -16.008 7.110 1.00 59.34 86 HIS A C 1
ATOM 712 O O . HIS A 1 86 ? 17.785 -17.197 7.012 1.00 59.34 86 HIS A O 1
ATOM 718 N N . GLY A 1 87 ? 18.084 -15.017 6.479 1.00 51.19 87 GLY A N 1
ATOM 719 C CA . GLY A 1 87 ? 19.317 -15.172 5.711 1.00 51.19 87 GLY A CA 1
ATOM 720 C C . GLY A 1 87 ? 19.136 -15.450 4.219 1.00 51.19 87 GLY A C 1
ATOM 721 O O . GLY A 1 87 ? 18.324 -16.270 3.797 1.00 51.19 87 GLY A O 1
ATOM 722 N N . ASP A 1 88 ? 20.004 -14.831 3.423 1.00 66.25 88 ASP A N 1
ATOM 723 C CA . ASP A 1 88 ? 20.168 -15.058 1.980 1.00 66.25 88 ASP A CA 1
ATOM 724 C C . ASP A 1 88 ? 21.043 -16.289 1.643 1.00 66.25 88 ASP A C 1
ATOM 726 O O . ASP A 1 88 ? 21.216 -16.641 0.479 1.00 66.25 88 ASP A O 1
ATOM 730 N N . ARG A 1 89 ? 21.592 -16.957 2.673 1.00 58.62 89 ARG A N 1
ATOM 731 C CA . ARG A 1 89 ? 22.578 -18.059 2.600 1.00 58.62 89 ARG A CA 1
ATOM 732 C C . ARG A 1 89 ? 23.946 -17.670 2.019 1.00 58.62 89 ARG A C 1
ATOM 734 O O . ARG A 1 89 ? 24.778 -18.561 1.846 1.00 58.62 89 ARG A O 1
ATOM 741 N N . THR A 1 90 ? 24.205 -16.391 1.759 1.00 57.50 90 THR A N 1
ATOM 742 C CA . THR A 1 90 ? 25.421 -15.905 1.094 1.00 57.50 90 THR A CA 1
ATOM 743 C C . THR A 1 90 ? 26.137 -14.797 1.855 1.00 57.50 90 THR A C 1
ATOM 745 O O . THR A 1 90 ? 27.298 -14.978 2.218 1.00 57.50 90 THR A O 1
ATOM 748 N N . VAL A 1 91 ? 25.484 -13.661 2.100 1.00 60.16 91 VAL A N 1
ATOM 749 C CA . VAL A 1 91 ? 26.110 -12.447 2.641 1.00 60.16 91 VAL A CA 1
ATOM 750 C C . VAL A 1 91 ? 25.620 -12.174 4.059 1.00 60.16 91 VAL A C 1
ATOM 752 O O . VAL A 1 91 ? 26.424 -11.851 4.933 1.00 60.16 91 VAL A O 1
ATOM 755 N N . GLY A 1 92 ? 24.323 -12.333 4.319 1.00 54.56 92 GLY A N 1
ATOM 756 C CA . GLY A 1 92 ? 23.743 -12.034 5.620 1.00 54.56 92 GLY A CA 1
ATOM 757 C C . GLY A 1 92 ? 22.221 -12.108 5.656 1.00 54.56 92 GLY A C 1
ATOM 758 O O . GLY A 1 92 ? 21.541 -12.389 4.674 1.00 54.56 92 GLY A O 1
ATOM 759 N N . ASP A 1 93 ? 21.684 -11.868 6.844 1.00 48.12 93 ASP A N 1
ATOM 760 C CA . ASP A 1 93 ? 20.249 -11.727 7.060 1.00 48.12 93 ASP A CA 1
ATOM 761 C C . ASP A 1 93 ? 19.865 -10.248 6.988 1.00 48.12 93 ASP A C 1
ATOM 763 O O . ASP A 1 93 ? 20.184 -9.479 7.900 1.00 48.12 93 ASP A O 1
ATOM 767 N N . ASP A 1 94 ? 19.224 -9.846 5.889 1.00 55.31 94 ASP A N 1
ATOM 768 C CA . ASP A 1 94 ? 18.713 -8.487 5.735 1.00 55.31 94 ASP A CA 1
ATOM 769 C C . ASP A 1 94 ? 17.425 -8.323 6.549 1.00 55.31 94 ASP A C 1
ATOM 771 O O . ASP A 1 94 ? 16.360 -8.820 6.184 1.00 55.31 94 ASP A O 1
ATOM 775 N N . LYS A 1 95 ? 17.527 -7.585 7.658 1.00 52.56 95 LYS A N 1
ATOM 776 C CA . LYS A 1 95 ? 16.410 -7.298 8.568 1.00 52.56 95 LYS A CA 1
ATOM 777 C C . LYS A 1 95 ? 15.285 -6.477 7.924 1.00 52.56 95 LYS A C 1
ATOM 779 O O . LYS A 1 95 ? 14.229 -6.349 8.537 1.00 52.56 95 LYS A O 1
ATOM 784 N N . ALA A 1 96 ? 15.491 -5.920 6.727 1.00 44.62 96 ALA A N 1
ATOM 785 C CA . ALA A 1 96 ? 14.451 -5.241 5.956 1.00 44.62 96 ALA A CA 1
ATOM 786 C C . ALA A 1 96 ? 13.501 -6.213 5.230 1.00 44.62 96 ALA A C 1
ATOM 788 O O . ALA A 1 96 ? 12.461 -5.784 4.733 1.00 44.62 96 ALA A O 1
ATOM 789 N N . ILE A 1 97 ? 13.830 -7.510 5.165 1.00 49.69 97 ILE A N 1
ATOM 790 C CA . ILE A 1 97 ? 12.991 -8.535 4.542 1.00 49.69 97 ILE A CA 1
ATOM 791 C C . ILE A 1 97 ? 12.433 -9.453 5.630 1.00 49.69 97 ILE A C 1
ATOM 793 O O . ILE A 1 97 ? 13.093 -10.375 6.096 1.00 49.69 97 ILE A O 1
ATOM 797 N N . VAL A 1 98 ? 11.171 -9.224 5.981 1.00 51.78 98 VAL A N 1
ATOM 798 C CA . VAL A 1 98 ? 10.329 -10.187 6.704 1.00 51.78 98 VAL A CA 1
ATOM 799 C C . VAL A 1 98 ? 9.303 -10.732 5.705 1.00 51.78 98 VAL A C 1
ATOM 801 O O . VAL A 1 98 ? 9.146 -10.152 4.636 1.00 51.78 98 VAL A O 1
ATOM 804 N N . GLY A 1 99 ? 8.608 -11.842 5.961 1.00 52.34 99 GLY A N 1
ATOM 805 C CA . GLY A 1 99 ? 7.616 -12.398 5.022 1.00 52.34 99 GLY A CA 1
ATOM 806 C C . GLY A 1 99 ? 6.457 -11.443 4.658 1.00 52.34 99 GLY A C 1
ATOM 807 O O . GLY A 1 99 ? 5.368 -11.593 5.192 1.00 52.34 99 GLY A O 1
ATOM 808 N N . GLY A 1 100 ? 6.677 -10.504 3.725 1.00 41.69 100 GLY A N 1
ATOM 809 C CA . GLY A 1 100 ? 5.779 -9.448 3.222 1.00 41.69 100 GLY A CA 1
ATOM 810 C C . GLY A 1 100 ? 6.533 -8.126 2.931 1.00 41.69 100 GLY A C 1
ATOM 811 O O . GLY A 1 100 ? 7.450 -7.752 3.655 1.00 41.69 100 GLY A O 1
ATOM 812 N N . ILE A 1 101 ? 6.168 -7.420 1.853 1.00 39.72 101 ILE A N 1
ATOM 813 C CA . ILE A 1 101 ? 6.913 -6.289 1.252 1.00 39.72 101 ILE A CA 1
ATOM 814 C C . ILE A 1 101 ? 6.628 -4.958 1.970 1.00 39.72 101 ILE A C 1
ATOM 816 O O . ILE A 1 101 ? 5.503 -4.467 1.890 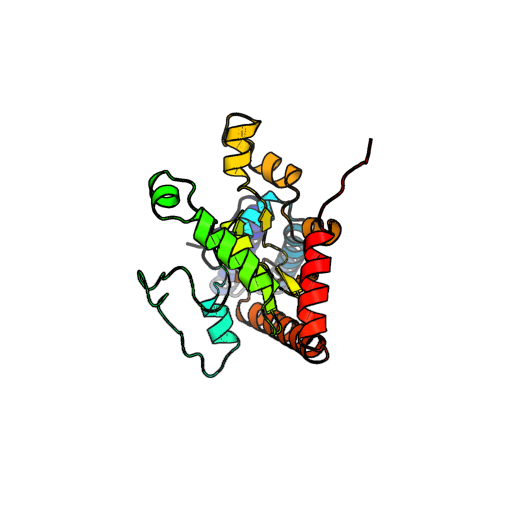1.00 39.72 101 ILE A O 1
ATOM 820 N N . ASP A 1 102 ? 7.648 -4.333 2.569 1.00 37.22 102 ASP A N 1
ATOM 821 C CA . ASP A 1 102 ? 7.607 -2.925 2.996 1.00 37.22 102 ASP A CA 1
ATOM 822 C C . ASP A 1 102 ? 9.00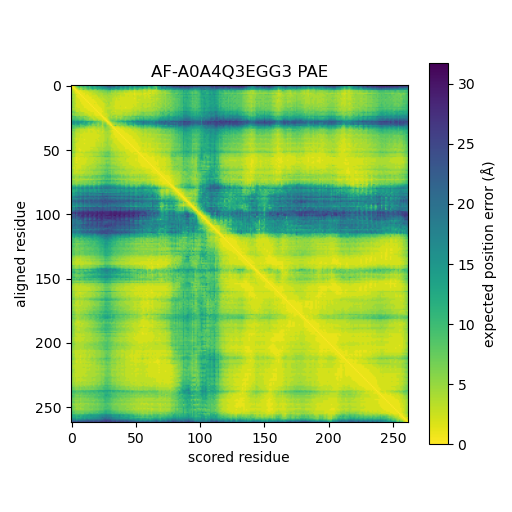3 -2.284 2.918 1.00 37.22 102 ASP A C 1
ATOM 824 O O . ASP A 1 102 ? 9.879 -2.547 3.738 1.00 37.22 102 ASP A O 1
ATOM 828 N N . THR A 1 103 ? 9.246 -1.493 1.870 1.00 41.75 103 THR A N 1
ATOM 829 C CA . THR A 1 103 ? 10.558 -0.905 1.567 1.00 41.75 103 THR A CA 1
ATOM 830 C C . THR A 1 103 ? 10.408 0.563 1.163 1.00 41.75 103 THR A C 1
ATOM 832 O O . THR A 1 103 ? 9.604 0.868 0.282 1.00 41.75 103 THR A O 1
ATOM 835 N N . PRO A 1 104 ? 11.225 1.489 1.705 1.00 41.25 104 PRO A N 1
ATOM 836 C CA . PRO A 1 104 ? 11.272 2.870 1.221 1.00 41.25 104 PRO A CA 1
ATOM 837 C C . PRO A 1 104 ? 11.969 3.005 -0.152 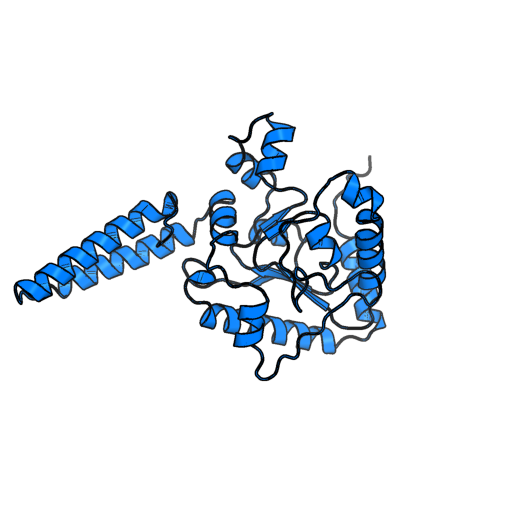1.00 41.25 104 PRO A C 1
ATOM 839 O O . PRO A 1 104 ? 12.130 4.120 -0.651 1.00 41.25 104 PRO A O 1
ATOM 842 N N . GLY A 1 105 ? 12.370 1.891 -0.782 1.00 53.59 105 GLY A N 1
ATOM 843 C CA . GLY A 1 105 ? 13.057 1.832 -2.073 1.00 53.59 105 GLY A CA 1
ATOM 844 C C . GLY A 1 105 ? 14.557 1.543 -1.957 1.00 53.59 105 GLY A C 1
ATOM 845 O O . GLY A 1 105 ? 15.143 1.574 -0.878 1.00 53.59 105 GLY A O 1
ATOM 846 N N . ALA A 1 106 ? 15.187 1.242 -3.096 1.00 54.59 106 ALA A N 1
ATOM 847 C CA . ALA A 1 106 ? 16.629 1.001 -3.191 1.00 54.59 106 ALA A CA 1
ATOM 848 C C . ALA A 1 106 ? 17.433 2.302 -2.990 1.00 54.59 106 ALA A C 1
ATOM 850 O O . ALA A 1 106 ? 17.054 3.346 -3.523 1.00 54.59 106 ALA A O 1
ATOM 851 N N . TYR A 1 107 ? 18.548 2.243 -2.251 1.00 59.88 107 TYR A N 1
ATOM 852 C CA . TYR A 1 107 ? 19.454 3.377 -2.046 1.00 59.88 107 TYR A CA 1
ATOM 853 C C . TYR A 1 107 ? 20.374 3.566 -3.268 1.00 59.88 107 TYR A C 1
ATOM 855 O O . TYR A 1 107 ? 21.212 2.704 -3.522 1.00 59.88 107 TYR A O 1
ATOM 863 N N . PRO A 1 108 ? 20.283 4.683 -4.014 1.00 55.28 108 PRO A N 1
ATOM 864 C CA . PRO A 1 108 ? 21.033 4.866 -5.258 1.00 55.28 108 PRO A CA 1
ATOM 865 C C . PRO A 1 108 ? 22.449 5.419 -4.998 1.00 55.28 108 PRO A C 1
ATOM 867 O O . PRO A 1 108 ? 22.787 6.519 -5.436 1.00 55.28 108 PRO A O 1
ATOM 870 N N . GLY A 1 109 ? 23.267 4.699 -4.224 1.00 67.31 109 GLY A N 1
ATOM 871 C CA . GLY A 1 109 ? 24.646 5.080 -3.888 1.00 67.31 109 GLY A CA 1
ATOM 872 C C . GLY A 1 109 ? 25.705 4.255 -4.627 1.00 67.31 109 GLY A C 1
ATOM 873 O O . GLY A 1 109 ? 25.482 3.086 -4.921 1.00 67.31 109 GLY A O 1
ATOM 874 N N . LEU A 1 110 ? 26.890 4.840 -4.859 1.00 62.31 110 LEU A N 1
ATOM 875 C CA . LEU A 1 110 ? 28.040 4.167 -5.498 1.00 62.31 110 LEU A CA 1
ATOM 876 C C . LEU A 1 110 ? 28.390 2.824 -4.833 1.00 62.31 110 LEU A C 1
ATOM 878 O O . LEU A 1 110 ? 28.571 1.829 -5.526 1.00 62.31 110 LEU A O 1
ATOM 882 N N . GLU A 1 111 ? 28.397 2.767 -3.498 1.00 64.75 111 GLU A N 1
ATOM 883 C CA . GLU A 1 111 ? 28.665 1.526 -2.754 1.00 64.75 111 GLU A CA 1
ATOM 884 C C . GLU A 1 111 ? 27.597 0.441 -2.971 1.00 64.75 111 GLU A C 1
ATOM 886 O O . GLU A 1 111 ? 27.887 -0.748 -2.849 1.00 64.75 111 GLU A O 1
ATOM 891 N N . ALA A 1 112 ? 26.354 0.828 -3.268 1.00 60.12 112 ALA A N 1
ATOM 892 C CA . ALA A 1 112 ? 25.260 -0.112 -3.492 1.00 60.12 112 ALA A CA 1
ATOM 893 C C . ALA A 1 112 ? 25.325 -0.723 -4.904 1.00 60.12 112 ALA A C 1
ATOM 895 O O . ALA A 1 112 ? 25.084 -1.920 -5.076 1.00 60.12 112 ALA A O 1
ATOM 896 N N . GLU A 1 113 ? 25.753 0.069 -5.891 1.00 60.50 113 GLU A N 1
ATOM 897 C CA . GLU A 1 113 ? 26.068 -0.408 -7.243 1.00 60.50 113 GLU A CA 1
ATOM 898 C C . GLU A 1 113 ? 27.286 -1.343 -7.247 1.00 60.50 113 GLU A C 1
ATOM 900 O O . GLU A 1 113 ? 27.233 -2.423 -7.836 1.00 60.50 113 GLU A O 1
ATOM 905 N N . GLU A 1 114 ? 28.357 -0.999 -6.521 1.00 60.69 114 GLU A N 1
ATOM 906 C CA . GLU A 1 114 ? 29.552 -1.852 -6.381 1.00 60.69 114 GLU A CA 1
ATOM 907 C C . GLU A 1 114 ? 29.251 -3.202 -5.707 1.00 60.69 114 GLU A C 1
ATOM 909 O O . GLU A 1 114 ? 29.942 -4.191 -5.955 1.00 60.69 114 GLU A O 1
ATOM 914 N N . ARG A 1 115 ? 28.194 -3.269 -4.888 1.00 64.31 115 ARG A N 1
ATOM 915 C CA . ARG A 1 115 ? 27.698 -4.500 -4.246 1.00 64.31 115 ARG A CA 1
ATOM 916 C C . ARG A 1 115 ? 26.655 -5.252 -5.075 1.00 64.31 115 ARG A C 1
ATOM 918 O O . ARG A 1 115 ? 26.122 -6.252 -4.604 1.00 64.31 115 ARG A O 1
ATOM 925 N N . GLY A 1 116 ? 26.372 -4.800 -6.297 1.00 71.75 116 GLY A N 1
ATOM 926 C CA . GLY A 1 116 ? 25.509 -5.510 -7.237 1.00 71.75 116 GLY A CA 1
ATOM 927 C C . GLY A 1 116 ? 24.010 -5.364 -6.972 1.00 71.75 116 GLY A C 1
ATOM 928 O O . GLY A 1 116 ? 23.246 -6.225 -7.397 1.00 71.75 116 GLY A O 1
ATOM 929 N N . GLN A 1 117 ? 23.550 -4.291 -6.313 1.00 73.00 117 GLN A N 1
ATOM 930 C CA . GLN A 1 117 ? 22.120 -4.100 -6.027 1.00 73.00 117 GLN A CA 1
ATOM 931 C C . GLN A 1 117 ? 21.246 -4.137 -7.293 1.00 73.00 117 GLN A C 1
ATOM 933 O O . GLN A 1 117 ? 20.166 -4.731 -7.282 1.00 73.00 117 GLN A O 1
ATOM 938 N N . GLY A 1 118 ? 21.719 -3.550 -8.396 1.00 76.94 118 GLY A N 1
ATOM 939 C CA . GLY A 1 118 ? 21.026 -3.615 -9.683 1.00 76.94 118 GLY A CA 1
ATOM 940 C C . GLY A 1 118 ? 20.888 -5.044 -10.221 1.00 76.94 118 GLY A C 1
ATOM 941 O O . GLY A 1 118 ? 19.829 -5.402 -10.734 1.00 76.94 118 GLY A O 1
ATOM 942 N N . GLU A 1 119 ? 21.919 -5.881 -10.057 1.00 83.50 119 GLU A N 1
ATOM 943 C CA . GLU A 1 119 ? 21.883 -7.297 -10.452 1.00 83.50 119 GLU A CA 1
ATOM 944 C C . GLU A 1 119 ? 20.926 -8.097 -9.570 1.00 83.50 119 GLU A C 1
ATOM 946 O O . GLU A 1 119 ? 20.118 -8.852 -10.104 1.00 83.50 119 GLU A O 1
ATOM 951 N N . ALA A 1 120 ? 20.935 -7.863 -8.255 1.00 80.00 120 ALA A N 1
ATOM 952 C CA . ALA A 1 120 ? 20.023 -8.522 -7.325 1.00 80.00 120 ALA A CA 1
ATOM 953 C C . ALA A 1 120 ? 18.553 -8.205 -7.645 1.00 80.00 120 ALA A C 1
ATOM 955 O O . ALA A 1 120 ? 17.721 -9.111 -7.716 1.00 80.00 120 ALA A O 1
ATOM 956 N N . ILE A 1 121 ? 18.233 -6.931 -7.914 1.00 80.56 121 ILE A N 1
ATOM 957 C CA . ILE A 1 121 ? 16.888 -6.529 -8.347 1.00 80.56 121 ILE A CA 1
ATOM 958 C C . ILE A 1 121 ? 16.554 -7.206 -9.677 1.00 80.56 121 ILE A C 1
ATOM 960 O O . ILE A 1 121 ? 15.528 -7.873 -9.772 1.00 80.56 121 ILE A O 1
ATOM 964 N N . ALA A 1 122 ? 17.413 -7.088 -10.692 1.00 84.88 122 ALA A N 1
ATOM 965 C CA . ALA A 1 122 ? 17.159 -7.659 -12.015 1.00 84.88 122 ALA A CA 1
ATOM 966 C C . ALA A 1 122 ? 16.957 -9.183 -11.974 1.00 84.88 122 ALA A C 1
ATOM 968 O O . ALA A 1 122 ? 16.045 -9.703 -12.622 1.00 84.88 122 ALA A O 1
ATOM 969 N N . ARG A 1 123 ? 17.763 -9.895 -11.180 1.00 86.56 123 ARG A N 1
ATOM 970 C CA . ARG A 1 123 ? 17.638 -11.337 -10.962 1.00 86.56 123 ARG A CA 1
ATOM 971 C C . ARG A 1 123 ? 16.312 -11.676 -10.301 1.00 86.56 123 ARG A C 1
ATOM 973 O O . ARG A 1 123 ? 15.622 -12.561 -10.795 1.00 86.56 123 ARG A O 1
ATOM 980 N N . ASN A 1 124 ? 15.913 -10.960 -9.250 1.00 85.62 124 ASN A N 1
ATOM 981 C CA . ASN A 1 124 ? 14.611 -11.192 -8.631 1.00 85.62 124 ASN A CA 1
ATOM 982 C C . ASN A 1 124 ? 13.461 -10.980 -9.620 1.00 85.62 124 ASN A C 1
ATOM 984 O O . ASN A 1 124 ? 12.562 -11.813 -9.677 1.00 85.62 124 ASN A O 1
ATOM 988 N N . LEU A 1 125 ? 13.491 -9.909 -10.421 1.00 86.75 125 LEU A N 1
ATOM 989 C CA . LEU A 1 125 ? 12.454 -9.658 -11.428 1.00 86.75 125 LEU A CA 1
ATOM 990 C C . LEU A 1 125 ? 12.324 -10.835 -12.402 1.00 86.75 125 LEU A C 1
ATOM 992 O O . LEU A 1 125 ? 11.213 -11.292 -12.680 1.00 86.75 125 LEU A O 1
ATOM 996 N N . LEU A 1 126 ? 13.461 -11.343 -12.886 1.00 88.81 126 LEU A N 1
ATOM 997 C CA . LEU A 1 126 ? 13.504 -12.481 -13.796 1.00 88.81 126 LEU A CA 1
ATOM 998 C C . LEU A 1 126 ? 12.973 -13.754 -13.128 1.00 88.81 126 LEU A C 1
ATOM 1000 O O . LEU A 1 126 ? 12.050 -14.375 -13.651 1.00 88.81 126 LEU A O 1
ATOM 1004 N N . GLU A 1 127 ? 13.508 -14.125 -11.968 1.00 89.81 127 GLU A N 1
ATOM 1005 C CA . GLU A 1 127 ? 13.140 -15.363 -11.275 1.00 89.81 127 GLU A CA 1
ATOM 1006 C C . GLU A 1 127 ? 11.671 -15.347 -10.833 1.00 89.81 127 GLU A C 1
ATOM 1008 O O . GLU A 1 127 ? 10.935 -16.310 -11.058 1.00 89.81 127 GLU A O 1
ATOM 1013 N N . MET A 1 128 ? 11.188 -14.224 -10.290 1.00 88.50 128 MET A N 1
ATOM 1014 C CA . MET A 1 128 ? 9.787 -14.080 -9.891 1.00 88.50 128 MET A CA 1
ATOM 1015 C C . MET A 1 128 ? 8.824 -14.183 -11.074 1.00 88.50 128 MET A C 1
ATOM 1017 O O . MET A 1 128 ? 7.716 -14.694 -10.907 1.00 88.50 128 MET A O 1
ATOM 1021 N N . SER A 1 129 ? 9.227 -13.767 -12.279 1.00 88.25 129 SER A N 1
ATOM 1022 C CA . SER A 1 129 ? 8.371 -13.874 -13.468 1.00 88.25 129 SER A CA 1
ATOM 1023 C C . SER A 1 129 ? 8.058 -15.327 -13.856 1.00 88.25 129 SER A C 1
ATOM 1025 O O . SER A 1 129 ? 6.985 -15.594 -14.392 1.00 88.25 129 SER A O 1
ATOM 1027 N N . VAL A 1 130 ? 8.938 -16.277 -13.510 1.00 89.88 130 VAL A N 1
ATOM 1028 C CA . VAL A 1 130 ? 8.830 -17.699 -13.890 1.00 89.88 130 VAL A CA 1
ATOM 1029 C C . VAL A 1 130 ? 8.493 -18.641 -12.728 1.00 89.88 130 VAL A C 1
ATOM 1031 O O . VAL A 1 130 ? 8.415 -19.859 -12.914 1.00 89.88 130 VAL A O 1
ATOM 1034 N N . LEU A 1 131 ? 8.259 -18.109 -11.523 1.00 86.50 131 LEU A N 1
ATOM 1035 C CA . LEU A 1 131 ? 7.870 -18.909 -10.360 1.00 86.50 131 LEU A CA 1
ATOM 1036 C C . LEU A 1 131 ? 6.538 -19.637 -10.595 1.00 86.50 131 LEU A C 1
ATOM 1038 O O . LEU A 1 131 ? 5.508 -19.018 -10.851 1.00 86.50 131 LEU A O 1
ATOM 1042 N N . LYS A 1 132 ? 6.545 -20.959 -10.408 1.00 84.38 132 LYS A N 1
ATOM 1043 C CA . LYS A 1 132 ? 5.413 -21.872 -10.666 1.00 84.38 132 LYS A CA 1
ATOM 1044 C C . LYS A 1 132 ? 4.368 -21.939 -9.546 1.00 84.38 132 LYS A C 1
ATOM 1046 O O . LYS A 1 132 ? 3.613 -22.905 -9.453 1.00 84.38 132 LYS A O 1
ATOM 1051 N N . VAL A 1 133 ? 4.353 -20.948 -8.666 1.00 83.25 133 VAL A N 1
ATOM 1052 C CA . VAL A 1 133 ? 3.435 -20.861 -7.527 1.00 83.25 133 VAL A CA 1
ATOM 1053 C C . VAL A 1 133 ? 2.642 -19.560 -7.597 1.00 83.25 133 VAL A C 1
ATOM 1055 O O . VAL A 1 133 ? 3.138 -18.598 -8.188 1.00 83.25 133 VAL A O 1
ATOM 1058 N N . PRO A 1 134 ? 1.442 -19.507 -6.993 1.00 80.56 134 PRO A N 1
ATOM 1059 C CA . PRO A 1 134 ? 0.693 -18.267 -6.844 1.00 80.56 134 PRO A CA 1
ATOM 1060 C C . PRO A 1 134 ? 1.460 -17.215 -6.036 1.00 80.56 134 PRO A C 1
ATOM 1062 O O . PRO A 1 134 ? 1.934 -17.506 -4.937 1.00 80.56 134 PRO A O 1
ATOM 1065 N N . ILE A 1 135 ? 1.511 -15.985 -6.540 1.00 87.62 135 ILE A N 1
ATOM 1066 C CA . ILE A 1 135 ? 2.142 -14.834 -5.889 1.00 87.62 135 ILE A CA 1
ATOM 1067 C C . ILE A 1 135 ? 1.135 -13.689 -5.819 1.00 87.62 135 ILE A C 1
ATOM 1069 O O . ILE A 1 135 ? 0.628 -13.212 -6.838 1.00 87.62 135 ILE A O 1
ATOM 1073 N N . VAL A 1 136 ? 0.869 -13.223 -4.600 1.00 87.75 136 VAL A N 1
ATOM 1074 C CA . VAL A 1 136 ? 0.062 -12.028 -4.342 1.00 87.75 136 VAL A CA 1
ATOM 1075 C C . VAL A 1 136 ? 0.947 -11.001 -3.646 1.00 87.75 136 VAL A C 1
ATOM 1077 O O . VAL A 1 136 ? 1.348 -11.203 -2.503 1.00 87.75 136 VAL A O 1
ATOM 1080 N N . CYS A 1 137 ? 1.244 -9.904 -4.332 1.00 89.69 137 CYS A N 1
ATOM 1081 C CA . CYS A 1 137 ? 1.986 -8.767 -3.800 1.00 89.69 137 CYS A CA 1
ATOM 1082 C C . CYS A 1 137 ? 0.994 -7.727 -3.275 1.00 89.69 137 CYS A C 1
ATOM 1084 O O . CYS A 1 137 ? -0.009 -7.438 -3.931 1.00 89.69 137 CYS A O 1
ATOM 1086 N N . VAL A 1 138 ? 1.265 -7.144 -2.108 1.00 91.12 138 VAL A N 1
ATOM 1087 C CA . VAL A 1 138 ? 0.434 -6.076 -1.542 1.00 91.12 138 VAL A CA 1
ATOM 1088 C C . VAL A 1 138 ? 1.327 -4.919 -1.127 1.00 91.12 138 VAL A C 1
ATOM 1090 O O . VAL A 1 138 ? 2.208 -5.100 -0.294 1.00 91.12 138 VAL A O 1
ATOM 1093 N N . ILE A 1 139 ? 1.084 -3.733 -1.680 1.00 90.19 139 ILE A N 1
ATOM 1094 C CA . ILE A 1 139 ? 1.733 -2.505 -1.228 1.00 90.19 139 ILE A CA 1
ATOM 1095 C C . ILE A 1 139 ? 0.963 -2.026 0.003 1.00 90.19 139 ILE A C 1
ATOM 1097 O O . ILE A 1 139 ? -0.176 -1.555 -0.101 1.00 90.19 139 ILE A O 1
ATOM 1101 N N . ILE A 1 140 ? 1.574 -2.194 1.175 1.00 91.06 140 ILE A N 1
ATOM 1102 C CA . ILE A 1 140 ? 0.961 -1.837 2.457 1.00 91.06 140 ILE A CA 1
ATOM 1103 C C . ILE A 1 140 ? 1.313 -0.433 2.930 1.00 91.06 140 ILE A C 1
ATOM 1105 O O . ILE A 1 140 ? 0.526 0.141 3.673 1.00 91.06 140 ILE A O 1
ATOM 1109 N N . GLY A 1 141 ? 2.417 0.155 2.475 1.00 88.00 141 GLY A N 1
ATOM 1110 C CA . GLY A 1 141 ? 2.877 1.485 2.878 1.00 88.00 141 GLY A CA 1
ATOM 1111 C C . GLY A 1 141 ? 3.420 2.263 1.688 1.00 88.00 141 GLY A C 1
ATOM 1112 O O . GLY A 1 141 ? 2.650 2.832 0.909 1.00 88.00 141 GLY A O 1
ATOM 1113 N N . GLU A 1 142 ? 4.740 2.276 1.551 1.00 85.94 142 GLU A N 1
ATOM 1114 C CA . GLU A 1 142 ? 5.439 2.949 0.458 1.00 85.94 142 GLU A CA 1
ATOM 1115 C C . GLU A 1 142 ? 5.924 1.925 -0.577 1.00 85.94 142 GLU A C 1
ATOM 1117 O O . GLU A 1 142 ? 6.570 0.935 -0.250 1.00 85.94 142 GLU A O 1
ATOM 1122 N N . GLY A 1 143 ? 5.596 2.154 -1.847 1.00 83.25 143 GLY A N 1
ATOM 1123 C CA . GLY A 1 143 ? 6.089 1.388 -2.986 1.00 83.25 143 GLY A CA 1
ATOM 1124 C C . GLY A 1 143 ? 7.027 2.256 -3.811 1.00 83.25 143 GLY A C 1
ATOM 1125 O O . GLY A 1 143 ? 6.591 2.941 -4.732 1.00 83.25 143 GLY A O 1
ATOM 1126 N N . ALA A 1 144 ? 8.316 2.271 -3.492 1.00 80.50 144 ALA A N 1
ATOM 1127 C CA . ALA A 1 144 ? 9.261 3.139 -4.185 1.00 80.50 144 ALA A CA 1
ATOM 1128 C C . ALA A 1 144 ? 10.176 2.359 -5.143 1.00 80.50 144 ALA A C 1
ATOM 1130 O O . ALA A 1 144 ? 11.003 1.541 -4.731 1.00 80.50 144 ALA A O 1
ATOM 1131 N N . SER A 1 145 ? 10.094 2.703 -6.429 1.00 82.38 145 SER A N 1
ATOM 1132 C CA . SER A 1 145 ? 11.080 2.361 -7.457 1.00 82.38 145 SER A CA 1
ATOM 1133 C C . SER A 1 145 ? 11.374 0.854 -7.603 1.00 82.38 145 SER A C 1
ATOM 1135 O O . SER A 1 145 ? 10.521 -0.001 -7.350 1.00 82.38 145 SER A O 1
ATOM 1137 N N . GLY A 1 146 ? 12.592 0.525 -8.045 1.00 78.44 146 GLY A N 1
ATOM 1138 C CA . GLY A 1 146 ? 13.069 -0.843 -8.252 1.00 78.44 146 GLY A CA 1
ATOM 1139 C C . GLY A 1 146 ? 13.136 -1.685 -6.977 1.00 78.44 146 GLY A C 1
ATOM 1140 O O . GLY A 1 146 ? 13.004 -2.899 -7.062 1.00 78.44 146 GLY A O 1
ATOM 1141 N N . GLY A 1 147 ? 13.265 -1.062 -5.799 1.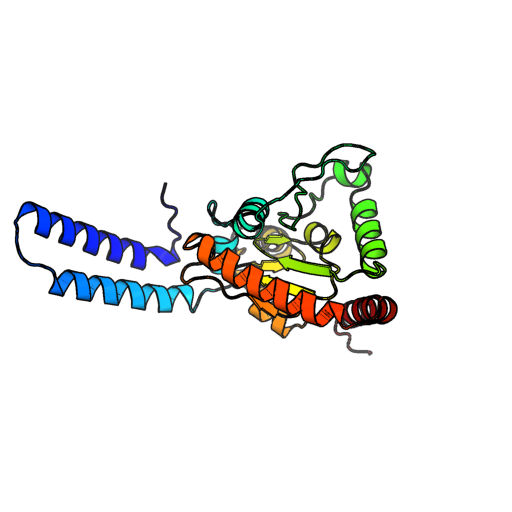00 75.00 147 GLY A N 1
ATOM 1142 C CA . GLY A 1 147 ? 13.245 -1.778 -4.517 1.00 75.00 147 GLY A CA 1
ATOM 1143 C C . GLY A 1 147 ? 11.897 -2.452 -4.258 1.00 75.00 147 GLY A C 1
ATOM 1144 O O . GLY A 1 147 ? 11.848 -3.638 -3.951 1.00 75.00 147 GLY A O 1
ATOM 1145 N N . ALA A 1 148 ? 10.797 -1.725 -4.475 1.00 79.62 148 ALA A N 1
ATOM 1146 C CA . ALA A 1 148 ? 9.457 -2.300 -4.385 1.00 79.62 148 ALA A CA 1
ATOM 1147 C C . ALA A 1 148 ? 9.177 -3.290 -5.528 1.00 79.62 148 ALA A C 1
ATOM 1149 O O . ALA A 1 148 ? 8.583 -4.345 -5.309 1.00 79.62 148 ALA A O 1
ATOM 1150 N N . LEU A 1 149 ? 9.626 -2.979 -6.751 1.00 81.25 149 LEU A N 1
ATOM 1151 C CA . LEU A 1 149 ? 9.397 -3.842 -7.914 1.00 81.25 149 LEU A CA 1
ATOM 1152 C C . LEU A 1 149 ? 10.156 -5.174 -7.828 1.00 81.25 149 LEU A C 1
ATOM 1154 O O . LEU A 1 149 ? 9.612 -6.193 -8.242 1.00 81.25 149 LEU A O 1
ATOM 1158 N N . GLY A 1 150 ? 11.356 -5.191 -7.240 1.00 79.31 150 GLY A N 1
ATOM 1159 C CA . GLY A 1 150 ? 12.182 -6.392 -7.057 1.00 79.31 150 GLY A CA 1
ATOM 1160 C C . GLY A 1 150 ? 11.516 -7.499 -6.235 1.00 79.31 150 GLY A C 1
ATOM 1161 O O . GLY A 1 150 ? 12.001 -8.620 -6.217 1.00 79.31 150 GLY A O 1
ATOM 1162 N N . ILE A 1 151 ? 10.400 -7.203 -5.573 1.00 80.25 151 ILE A N 1
ATOM 1163 C CA . ILE A 1 151 ? 9.540 -8.168 -4.878 1.00 80.25 151 ILE A CA 1
ATOM 1164 C C . ILE A 1 151 ? 8.062 -8.028 -5.291 1.00 80.25 151 ILE A C 1
ATOM 1166 O O . ILE A 1 151 ? 7.193 -8.728 -4.783 1.00 80.25 151 ILE A O 1
ATOM 1170 N N . GLY A 1 152 ? 7.762 -7.152 -6.253 1.00 85.06 152 GLY A N 1
ATOM 1171 C CA . GLY A 1 152 ? 6.414 -6.802 -6.711 1.00 85.06 152 GLY A CA 1
ATOM 1172 C C . GLY A 1 152 ? 5.911 -7.594 -7.923 1.00 85.06 152 GLY A C 1
ATOM 1173 O O . GLY A 1 152 ? 4.806 -7.332 -8.400 1.00 85.06 152 GLY A O 1
ATOM 1174 N N . ILE A 1 153 ? 6.692 -8.550 -8.439 1.00 89.25 153 ILE A N 1
ATOM 1175 C CA . ILE A 1 153 ? 6.319 -9.368 -9.603 1.00 89.25 153 ILE A CA 1
ATOM 1176 C C . ILE A 1 153 ? 5.418 -10.528 -9.167 1.00 89.25 153 ILE A C 1
ATOM 1178 O O . ILE A 1 153 ? 5.875 -11.633 -8.885 1.00 89.25 153 ILE A O 1
ATOM 1182 N N . GLY A 1 154 ? 4.113 -10.264 -9.106 1.00 88.62 154 GLY A N 1
ATOM 1183 C CA . GLY A 1 154 ? 3.105 -11.245 -8.706 1.00 88.62 154 GLY A CA 1
ATOM 1184 C C . GLY A 1 154 ? 1.960 -11.410 -9.700 1.00 88.62 154 GLY A C 1
ATOM 1185 O O . GLY A 1 154 ? 1.660 -10.514 -10.497 1.00 88.62 154 GLY A O 1
ATOM 1186 N N . ASP A 1 155 ? 1.261 -12.544 -9.598 1.00 91.06 155 ASP A N 1
ATOM 1187 C CA . ASP A 1 155 ? 0.027 -12.799 -10.354 1.00 91.06 155 ASP A CA 1
ATOM 1188 C C . ASP A 1 155 ? -1.018 -11.734 -10.030 1.00 91.06 155 ASP A C 1
ATOM 1190 O O . ASP A 1 155 ? -1.695 -11.215 -10.917 1.00 91.06 155 ASP A O 1
ATOM 1194 N N . ARG A 1 156 ? -1.098 -11.349 -8.751 1.00 92.88 156 ARG A N 1
ATOM 1195 C CA . ARG A 1 156 ? -1.917 -10.233 -8.275 1.00 92.88 156 ARG A CA 1
ATOM 1196 C C . ARG A 1 156 ? -1.061 -9.223 -7.522 1.00 92.88 156 ARG A C 1
ATOM 1198 O O . ARG A 1 156 ? -0.283 -9.597 -6.656 1.00 92.88 156 ARG A O 1
ATOM 1205 N N . VAL A 1 157 ? -1.242 -7.950 -7.841 1.00 93.69 157 VAL A N 1
ATOM 1206 C CA . VAL A 1 157 ? -0.638 -6.791 -7.188 1.00 93.69 157 VAL A CA 1
ATOM 1207 C C . VAL A 1 157 ? -1.784 -5.960 -6.628 1.00 93.69 157 VAL A C 1
ATOM 1209 O O . VAL A 1 157 ? -2.637 -5.477 -7.372 1.00 93.69 157 VAL A O 1
ATOM 1212 N N . LEU A 1 158 ? -1.846 -5.837 -5.310 1.00 94.50 158 LEU A N 1
ATOM 1213 C CA . LEU A 1 158 ? -2.865 -5.079 -4.593 1.00 94.50 158 LEU A CA 1
ATOM 1214 C C . LEU A 1 158 ? -2.228 -3.871 -3.905 1.00 94.50 158 LEU A C 1
ATOM 1216 O O . LEU A 1 158 ? -1.053 -3.899 -3.555 1.00 94.50 158 LEU A O 1
ATOM 1220 N N . MET A 1 159 ? -3.012 -2.830 -3.652 1.00 94.38 159 MET A N 1
ATOM 1221 C CA . MET A 1 159 ? -2.578 -1.667 -2.868 1.00 94.38 159 MET A CA 1
ATOM 1222 C C . MET A 1 159 ? -3.572 -1.367 -1.756 1.00 94.38 159 MET A C 1
ATOM 1224 O O . MET A 1 159 ? -4.780 -1.426 -1.990 1.00 94.38 159 MET A O 1
ATOM 1228 N N . LEU A 1 160 ? -3.094 -0.996 -0.567 1.00 94.81 160 LEU A N 1
ATOM 1229 C CA . LEU A 1 160 ? -3.968 -0.371 0.430 1.00 94.81 160 LEU A CA 1
ATOM 1230 C C . LEU A 1 160 ? -4.372 1.039 -0.034 1.00 94.81 160 LEU A C 1
ATOM 1232 O O . LEU A 1 160 ? -3.618 1.707 -0.743 1.00 94.81 160 LEU A O 1
ATOM 1236 N N . ASP A 1 161 ? -5.565 1.500 0.338 1.00 94.00 161 ASP A N 1
ATOM 1237 C CA . ASP A 1 161 ? -6.152 2.746 -0.185 1.00 94.00 161 ASP A CA 1
ATOM 1238 C C . ASP A 1 161 ? -5.239 3.976 -0.016 1.00 94.00 161 ASP A C 1
ATOM 1240 O O . ASP A 1 161 ? -5.080 4.763 -0.957 1.00 94.00 161 ASP A O 1
ATOM 1244 N N . ASN A 1 162 ? -4.589 4.105 1.142 1.00 94.81 162 ASN A N 1
ATOM 1245 C CA . ASN A 1 162 ? -3.696 5.214 1.480 1.00 94.81 162 ASN A CA 1
ATOM 1246 C C . ASN A 1 162 ? -2.214 4.869 1.286 1.00 94.81 162 ASN A C 1
ATOM 1248 O O . ASN A 1 162 ? -1.363 5.620 1.743 1.00 94.81 162 ASN A O 1
ATOM 1252 N N . SER A 1 163 ? -1.889 3.755 0.626 1.00 91.88 163 SER A N 1
ATOM 1253 C CA . SER A 1 163 ? -0.523 3.475 0.162 1.00 91.88 163 SER A CA 1
ATOM 1254 C C . SER A 1 163 ? -0.208 4.228 -1.136 1.00 91.88 163 SER A C 1
ATOM 1256 O O . SER A 1 163 ? -1.120 4.684 -1.840 1.00 91.88 163 SER A O 1
ATOM 1258 N N . TRP A 1 164 ? 1.077 4.333 -1.480 1.00 92.88 164 TRP A N 1
ATOM 1259 C CA . TRP A 1 164 ? 1.503 4.893 -2.764 1.00 92.88 164 TRP A CA 1
ATOM 1260 C C . TRP A 1 164 ? 2.506 4.009 -3.495 1.00 92.88 164 TRP A C 1
ATOM 1262 O O . TRP A 1 164 ? 3.277 3.292 -2.867 1.00 92.88 164 TRP A O 1
ATOM 1272 N N . TYR A 1 165 ? 2.503 4.085 -4.829 1.00 91.50 165 TYR A N 1
ATOM 1273 C CA . TYR A 1 165 ? 3.446 3.375 -5.693 1.00 91.50 165 TYR A CA 1
ATOM 1274 C C . TYR A 1 165 ? 3.948 4.317 -6.795 1.00 91.50 165 TYR A C 1
ATOM 1276 O O . TYR A 1 165 ? 3.153 4.897 -7.533 1.00 91.50 165 TYR A O 1
ATOM 1284 N N . SER A 1 166 ? 5.264 4.524 -6.890 1.00 90.94 166 SER A N 1
ATOM 1285 C CA . SER A 1 166 ? 5.880 5.367 -7.921 1.00 90.94 166 SER A CA 1
ATOM 1286 C C . SER A 1 166 ? 7.329 4.965 -8.207 1.00 90.94 166 SER A C 1
ATOM 1288 O O . SER A 1 166 ? 8.020 4.399 -7.362 1.00 90.94 166 SER A O 1
ATOM 1290 N N . VAL A 1 167 ? 7.812 5.312 -9.403 1.00 90.38 167 VAL A N 1
ATOM 1291 C CA . VAL A 1 167 ? 9.207 5.114 -9.838 1.00 90.38 167 VAL A CA 1
ATOM 1292 C C . VAL A 1 167 ? 10.217 5.904 -8.995 1.00 90.38 167 VAL A C 1
ATOM 1294 O O . VAL A 1 167 ? 11.388 5.537 -8.917 1.00 90.38 167 VAL A O 1
ATOM 1297 N N . ILE A 1 168 ? 9.768 6.984 -8.357 1.00 88.31 168 ILE A N 1
ATOM 1298 C CA . ILE A 1 168 ? 10.578 7.890 -7.542 1.00 88.31 168 ILE A CA 1
ATOM 1299 C C . ILE A 1 168 ? 9.716 8.494 -6.429 1.00 88.31 168 ILE A C 1
ATOM 1301 O O . ILE A 1 168 ? 8.505 8.670 -6.607 1.00 88.31 168 ILE A O 1
ATOM 1305 N N . SER A 1 169 ? 10.332 8.837 -5.294 1.00 90.25 169 SER A N 1
ATOM 1306 C CA . SER A 1 169 ? 9.640 9.578 -4.239 1.00 90.25 169 SER A CA 1
ATOM 1307 C C . SER A 1 169 ? 9.228 10.980 -4.724 1.00 90.25 169 SER A C 1
ATOM 1309 O O . SER A 1 169 ? 9.937 11.586 -5.539 1.00 90.25 169 SER A O 1
ATOM 1311 N N . PRO A 1 170 ? 8.106 11.534 -4.229 1.00 91.69 170 PRO A N 1
ATOM 1312 C CA . PRO A 1 170 ? 7.679 12.892 -4.572 1.00 91.69 170 PRO A CA 1
ATOM 1313 C C . PRO A 1 170 ? 8.752 13.948 -4.304 1.00 91.69 170 PRO A C 1
ATOM 1315 O O . PRO A 1 170 ? 8.917 14.888 -5.076 1.00 91.69 170 PRO A O 1
ATOM 1318 N N . GLU A 1 171 ? 9.525 13.778 -3.238 1.00 92.12 171 GLU A N 1
ATOM 1319 C CA . GLU A 1 171 ? 10.590 14.694 -2.853 1.00 92.12 171 GLU A CA 1
ATOM 1320 C C . GLU A 1 171 ? 11.750 14.685 -3.842 1.00 92.12 171 GLU A C 1
ATOM 1322 O O . GLU A 1 171 ? 12.174 15.743 -4.304 1.00 92.12 171 GLU A O 1
ATOM 1327 N N . ASN A 1 172 ? 12.227 13.500 -4.227 1.00 90.44 172 ASN A N 1
ATOM 1328 C CA . ASN A 1 172 ? 13.319 13.391 -5.192 1.00 90.44 172 ASN A CA 1
ATOM 1329 C C . ASN A 1 172 ? 12.858 13.809 -6.596 1.00 90.44 172 ASN A C 1
ATOM 1331 O O . ASN A 1 172 ? 13.600 14.448 -7.337 1.00 90.44 172 ASN A O 1
ATOM 1335 N N . CYS A 1 173 ? 11.602 13.536 -6.954 1.00 92.44 173 CYS A N 1
ATOM 1336 C CA . CYS A 1 173 ? 10.989 14.101 -8.156 1.00 92.44 173 CYS A CA 1
ATOM 1337 C C . CYS A 1 173 ? 10.989 15.638 -8.105 1.00 92.44 173 CYS A C 1
ATOM 1339 O O . CYS A 1 173 ? 11.345 16.301 -9.084 1.00 92.44 173 CYS A O 1
ATOM 1341 N N . SER A 1 174 ? 10.660 16.202 -6.936 1.00 94.06 174 SER A N 1
ATOM 1342 C CA . SER A 1 174 ? 10.637 17.643 -6.707 1.00 94.06 174 SER A CA 1
ATOM 1343 C C . SER A 1 174 ? 12.004 18.289 -6.959 1.00 94.06 174 SER A C 1
ATOM 1345 O O . SER A 1 174 ? 12.114 19.281 -7.690 1.00 94.06 174 SER A O 1
ATOM 1347 N N . THR A 1 175 ? 13.064 17.708 -6.391 1.00 93.62 175 THR A N 1
ATOM 1348 C CA . THR A 1 175 ? 14.432 18.231 -6.514 1.00 93.62 175 THR A CA 1
ATOM 1349 C C . THR A 1 175 ? 14.981 18.113 -7.932 1.00 93.62 175 THR A C 1
ATOM 1351 O O . THR A 1 175 ? 15.731 18.987 -8.358 1.00 93.62 175 THR A O 1
ATOM 1354 N N . ILE A 1 176 ? 14.572 17.100 -8.698 1.00 92.94 176 ILE A N 1
ATOM 1355 C CA . ILE A 1 176 ? 15.012 16.919 -10.088 1.00 92.94 176 ILE A CA 1
ATOM 1356 C C . ILE A 1 176 ? 14.273 17.876 -11.031 1.00 92.94 176 ILE A C 1
ATOM 1358 O O . ILE A 1 176 ? 14.909 18.620 -11.779 1.00 92.94 176 ILE A O 1
ATOM 1362 N N . LEU A 1 177 ? 12.937 17.883 -11.004 1.00 94.50 177 LEU A N 1
ATOM 1363 C CA . LEU A 1 177 ? 12.133 18.618 -11.989 1.00 94.50 177 LEU A CA 1
ATOM 1364 C C . LEU A 1 177 ? 12.006 20.111 -11.673 1.00 94.50 177 LEU A C 1
ATOM 1366 O O . LEU A 1 177 ? 11.961 20.930 -12.590 1.00 94.50 177 LEU A O 1
ATOM 1370 N N . TRP A 1 178 ? 11.965 20.478 -10.390 1.00 95.12 178 TRP A N 1
ATOM 1371 C CA . TRP A 1 178 ? 11.774 21.866 -9.958 1.00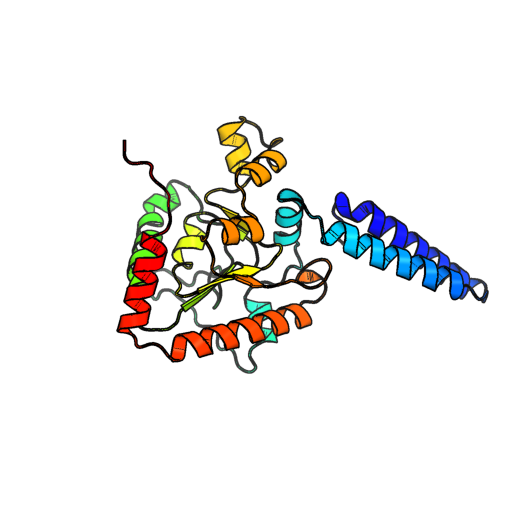 95.12 178 TRP A CA 1
ATOM 1372 C C . TRP A 1 178 ? 12.947 22.429 -9.153 1.00 95.12 178 TRP A C 1
ATOM 1374 O O . TRP A 1 178 ? 12.858 23.565 -8.690 1.00 95.12 178 TRP A O 1
ATOM 1384 N N . LYS A 1 179 ? 14.051 21.682 -8.997 1.00 94.06 179 LYS A N 1
ATOM 1385 C CA . LYS A 1 179 ? 15.270 22.133 -8.292 1.00 94.06 179 LYS A CA 1
ATOM 1386 C C . LYS A 1 179 ? 15.012 22.615 -6.860 1.00 94.06 179 LYS A C 1
ATOM 1388 O O . LYS A 1 179 ? 15.734 23.461 -6.342 1.00 94.06 179 LYS A O 1
ATOM 1393 N N . THR A 1 180 ? 13.967 22.095 -6.223 1.00 93.00 180 THR A N 1
ATOM 1394 C CA . THR A 1 180 ? 13.573 22.443 -4.855 1.00 93.00 180 THR A CA 1
ATOM 1395 C C . THR A 1 180 ? 12.814 21.291 -4.213 1.00 93.00 180 THR A C 1
ATOM 1397 O O . THR A 1 180 ? 12.207 20.488 -4.914 1.00 93.00 180 THR A O 1
ATOM 1400 N N . TRP A 1 181 ? 12.810 21.218 -2.886 1.00 89.38 181 TRP A N 1
ATOM 1401 C CA . TRP A 1 181 ? 12.002 20.260 -2.128 1.00 89.38 181 TRP A CA 1
ATOM 1402 C C . TRP A 1 181 ? 10.540 20.717 -1.959 1.00 89.38 181 TRP A C 1
ATOM 1404 O O . TRP A 1 181 ? 9.650 19.921 -1.664 1.00 89.38 181 TRP A O 1
ATOM 1414 N N . GLU A 1 182 ? 10.270 22.007 -2.176 1.00 92.50 182 GLU A N 1
ATOM 1415 C CA . GLU A 1 182 ? 8.975 22.628 -1.871 1.00 92.50 182 GLU A CA 1
ATOM 1416 C C . GLU A 1 182 ? 7.838 22.199 -2.810 1.00 92.50 182 GLU A C 1
ATOM 1418 O O . GLU A 1 182 ? 6.670 22.315 -2.458 1.00 92.50 182 GLU A O 1
ATOM 1423 N N . ASN A 1 183 ? 8.148 21.647 -3.987 1.00 93.44 183 ASN A N 1
ATOM 1424 C CA . ASN A 1 183 ? 7.143 21.178 -4.948 1.00 93.44 183 ASN A CA 1
ATOM 1425 C C . ASN A 1 183 ? 6.744 19.702 -4.748 1.00 93.44 183 ASN A C 1
ATOM 1427 O O . ASN A 1 183 ? 6.111 19.130 -5.631 1.00 93.44 183 ASN A O 1
ATOM 1431 N N . LYS A 1 184 ? 7.062 19.077 -3.606 1.00 92.81 184 LYS A N 1
ATOM 1432 C CA . LYS A 1 184 ? 6.734 17.665 -3.314 1.00 92.81 184 LYS A CA 1
ATOM 1433 C C . LYS A 1 184 ? 5.242 17.329 -3.421 1.00 92.81 184 LYS A C 1
ATOM 1435 O O . LYS A 1 184 ? 4.899 16.270 -3.935 1.00 92.81 184 LYS A O 1
ATOM 1440 N N . GLU A 1 185 ? 4.353 18.237 -3.016 1.00 94.56 185 GLU A N 1
ATOM 1441 C CA . GLU A 1 185 ? 2.902 18.011 -3.116 1.00 94.56 185 GLU A CA 1
ATOM 1442 C C . GLU A 1 185 ? 2.465 17.976 -4.581 1.00 94.56 185 GLU A C 1
ATOM 1444 O O . GLU A 1 185 ? 1.815 17.038 -5.033 1.00 94.56 185 GLU A O 1
ATOM 1449 N N . ARG A 1 186 ? 2.938 18.952 -5.366 1.00 94.56 186 ARG A N 1
ATOM 1450 C CA . ARG A 1 186 ? 2.746 18.977 -6.818 1.00 94.56 186 ARG A CA 1
ATOM 1451 C C . ARG A 1 186 ? 3.347 17.737 -7.481 1.00 94.56 186 ARG A C 1
ATOM 1453 O O . ARG A 1 186 ? 2.740 17.195 -8.400 1.00 94.56 186 ARG A O 1
ATOM 1460 N N . ALA A 1 187 ? 4.523 17.301 -7.033 1.00 94.50 187 ALA A N 1
ATOM 1461 C CA . ALA A 1 187 ? 5.185 16.102 -7.526 1.00 94.50 187 ALA A CA 1
ATOM 1462 C C . ALA A 1 187 ? 4.322 14.855 -7.287 1.00 94.50 187 ALA A C 1
ATOM 1464 O O . ALA A 1 187 ? 4.133 14.069 -8.212 1.00 94.50 187 ALA A O 1
ATOM 1465 N N . ALA A 1 188 ? 3.745 14.706 -6.090 1.00 94.06 188 ALA A N 1
ATOM 1466 C CA . ALA A 1 188 ? 2.858 13.594 -5.761 1.00 94.06 188 ALA A CA 1
ATOM 1467 C C . ALA A 1 188 ? 1.634 13.532 -6.691 1.00 94.06 188 ALA A C 1
ATOM 1469 O O . ALA A 1 188 ? 1.292 12.458 -7.187 1.00 94.06 188 ALA A O 1
ATOM 1470 N N . GLU A 1 189 ? 1.030 14.682 -7.001 1.00 93.75 189 GLU A N 1
ATOM 1471 C CA . GLU A 1 189 ? -0.116 14.752 -7.915 1.00 93.75 189 GLU A CA 1
ATOM 1472 C C . GLU A 1 189 ? 0.251 14.380 -9.358 1.00 93.75 189 GLU A C 1
ATOM 1474 O O . GLU A 1 189 ? -0.440 13.581 -9.993 1.00 93.75 189 GLU A O 1
ATOM 1479 N N . VAL A 1 190 ? 1.356 14.911 -9.898 1.00 94.06 190 VAL A N 1
ATOM 1480 C CA . VAL A 1 190 ? 1.736 14.626 -11.297 1.00 94.06 190 VAL A CA 1
ATOM 1481 C C . VAL A 1 190 ? 2.238 13.199 -11.496 1.00 94.06 190 VAL A C 1
ATOM 1483 O O . VAL A 1 190 ? 2.064 12.644 -12.579 1.00 94.06 190 VAL A O 1
ATOM 1486 N N . LEU A 1 191 ? 2.833 12.602 -10.459 1.00 94.25 191 LEU A N 1
ATOM 1487 C CA . LEU A 1 191 ? 3.268 11.206 -10.466 1.00 94.25 191 LEU A CA 1
ATOM 1488 C C . LEU A 1 191 ? 2.088 10.232 -10.461 1.00 94.25 191 LEU A C 1
ATOM 1490 O O . LEU A 1 191 ? 2.274 9.071 -10.814 1.00 94.25 191 LEU A O 1
ATOM 1494 N N . LYS A 1 192 ? 0.885 10.689 -10.074 1.00 95.50 192 LYS A N 1
ATOM 1495 C CA . LYS A 1 192 ? -0.329 9.863 -10.007 1.00 95.50 192 LYS A CA 1
ATOM 1496 C C . LYS A 1 192 ? -0.121 8.580 -9.195 1.00 95.50 192 LYS A C 1
ATOM 1498 O O . LYS A 1 192 ? -0.573 7.505 -9.570 1.00 95.50 192 LYS A O 1
ATOM 1503 N N . LEU A 1 193 ? 0.567 8.717 -8.066 1.00 94.69 193 LEU A N 1
ATOM 1504 C CA . LEU A 1 193 ? 1.079 7.617 -7.239 1.00 94.69 193 LEU A CA 1
ATOM 1505 C C . LEU A 1 193 ? 0.031 6.892 -6.379 1.00 94.69 193 LEU A C 1
ATOM 1507 O O . LEU A 1 193 ? 0.369 5.955 -5.658 1.00 94.69 193 LEU A O 1
ATOM 1511 N N . THR A 1 194 ? -1.224 7.345 -6.389 1.00 96.75 194 THR A N 1
ATOM 1512 C CA . THR A 1 194 ? -2.270 6.825 -5.498 1.00 96.75 194 THR A CA 1
ATOM 1513 C C . THR A 1 194 ? -2.818 5.488 -5.989 1.00 96.75 194 THR A C 1
ATOM 1515 O O . THR A 1 194 ? -2.847 5.211 -7.187 1.00 96.75 194 THR A O 1
ATOM 1518 N N . SER A 1 195 ? -3.333 4.676 -5.064 1.00 95.50 195 SER A N 1
ATOM 1519 C CA . SER A 1 195 ? -3.979 3.386 -5.355 1.00 95.50 195 SER A CA 1
ATOM 1520 C C . SER A 1 195 ? -5.058 3.467 -6.453 1.00 95.50 195 SER A C 1
ATOM 1522 O O . SER A 1 195 ? -5.112 2.615 -7.340 1.00 95.50 195 SER A O 1
ATOM 1524 N N . THR A 1 196 ? -5.879 4.523 -6.452 1.00 95.88 196 THR A N 1
ATOM 1525 C CA . THR A 1 196 ? -6.908 4.769 -7.476 1.00 95.88 196 THR A CA 1
ATOM 1526 C C . THR A 1 196 ? -6.308 4.995 -8.863 1.00 95.88 196 THR A C 1
ATOM 1528 O O . THR A 1 196 ? -6.783 4.413 -9.840 1.00 95.88 196 THR A O 1
ATOM 1531 N N . GLU A 1 197 ? -5.271 5.829 -8.972 1.00 96.69 197 GLU A N 1
ATOM 1532 C CA . GLU A 1 197 ? -4.622 6.102 -10.257 1.00 96.69 197 GLU A CA 1
ATOM 1533 C C . GLU A 1 197 ? -3.825 4.888 -10.751 1.00 96.69 197 GLU A C 1
ATOM 1535 O O . GLU A 1 197 ? -3.899 4.552 -11.931 1.00 96.69 197 GLU A O 1
ATOM 1540 N N . MET A 1 198 ? -3.142 4.167 -9.858 1.00 95.38 198 MET A N 1
ATOM 1541 C CA . MET A 1 198 ? -2.454 2.914 -10.187 1.00 95.38 198 MET A CA 1
ATOM 1542 C C . MET A 1 198 ? -3.420 1.869 -10.757 1.00 95.38 198 MET A C 1
ATOM 1544 O O . MET A 1 198 ? -3.128 1.255 -11.786 1.00 95.38 198 MET A O 1
ATOM 1548 N N . LEU A 1 199 ? -4.601 1.709 -10.144 1.00 96.62 199 LEU A N 1
ATOM 1549 C CA . LEU A 1 199 ? -5.636 0.797 -10.639 1.00 96.62 199 LEU A CA 1
ATOM 1550 C C . LEU A 1 199 ? -6.165 1.245 -12.004 1.00 96.62 199 LEU A C 1
ATOM 1552 O O . LEU A 1 199 ? -6.278 0.445 -12.931 1.00 96.62 199 LEU A O 1
ATOM 1556 N N . LYS A 1 200 ? -6.464 2.539 -12.148 1.00 96.50 200 LYS A N 1
ATOM 1557 C CA . LYS A 1 200 ? -6.944 3.134 -13.402 1.00 96.50 200 LYS A CA 1
ATOM 1558 C C . LYS A 1 200 ? -5.951 2.943 -14.551 1.00 96.50 200 LYS A C 1
ATOM 1560 O O . LYS A 1 200 ? -6.371 2.680 -15.675 1.00 96.50 200 LYS A O 1
ATOM 1565 N N . ASN A 1 201 ? -4.656 3.036 -14.261 1.00 94.56 201 ASN A N 1
ATOM 1566 C CA . ASN A 1 201 ? -3.575 2.825 -15.223 1.00 94.56 201 ASN A CA 1
ATOM 1567 C C . ASN A 1 201 ? -3.224 1.339 -15.426 1.00 94.56 201 ASN A C 1
ATOM 1569 O O . ASN A 1 201 ? -2.294 1.044 -16.170 1.00 94.56 201 ASN A O 1
ATOM 1573 N N . LYS A 1 202 ? -3.966 0.408 -14.803 1.00 95.12 202 LYS A N 1
ATOM 1574 C CA . LYS A 1 202 ? -3.753 -1.049 -14.875 1.00 95.12 202 LYS A CA 1
ATOM 1575 C C . LYS A 1 202 ? -2.360 -1.500 -14.414 1.00 95.12 202 LYS A C 1
ATOM 1577 O O . LYS A 1 202 ? -1.851 -2.515 -14.877 1.00 95.12 202 LYS A O 1
ATOM 1582 N N . LEU A 1 203 ? -1.752 -0.751 -13.496 1.00 94.31 203 LEU A N 1
ATOM 1583 C CA . LEU A 1 203 ? -0.462 -1.099 -12.887 1.00 94.31 203 LEU A CA 1
ATOM 1584 C C . LEU A 1 203 ? -0.632 -2.012 -11.665 1.00 94.31 203 LEU A C 1
ATOM 1586 O O . LEU A 1 203 ? 0.314 -2.662 -11.232 1.00 94.31 203 LEU A O 1
ATOM 1590 N N . ILE A 1 204 ? -1.854 -2.081 -11.130 1.00 95.38 204 ILE A N 1
ATOM 1591 C CA . ILE A 1 204 ? -2.265 -2.979 -10.050 1.00 95.38 204 ILE A CA 1
ATOM 1592 C C . ILE A 1 204 ? -3.619 -3.606 -10.387 1.00 95.38 204 ILE A C 1
ATOM 1594 O O . ILE A 1 204 ? -4.361 -3.095 -11.227 1.00 95.38 204 ILE A O 1
ATOM 1598 N N . ASP A 1 205 ? -3.981 -4.669 -9.676 1.00 96.44 205 ASP A N 1
ATOM 1599 C CA . ASP A 1 205 ? -5.200 -5.445 -9.923 1.00 96.44 205 ASP A CA 1
ATOM 1600 C C . ASP A 1 205 ? -6.311 -5.194 -8.899 1.00 96.44 205 ASP A C 1
ATOM 1602 O O . ASP A 1 205 ? -7.395 -5.774 -9.002 1.00 96.44 205 ASP A O 1
ATOM 1606 N N . GLY A 1 206 ? -6.052 -4.405 -7.855 1.00 96.62 206 GLY A N 1
ATOM 1607 C CA . GLY A 1 206 ? -7.063 -4.123 -6.846 1.00 96.62 206 GLY A CA 1
ATOM 1608 C C . GLY A 1 206 ? -6.612 -3.179 -5.744 1.00 96.62 206 GLY A C 1
ATOM 1609 O O . GLY A 1 206 ? -5.436 -3.109 -5.392 1.00 96.62 206 GLY A O 1
ATOM 1610 N N . VAL A 1 207 ? -7.593 -2.483 -5.172 1.00 97.62 207 VAL A N 1
ATOM 1611 C CA . VAL A 1 207 ? -7.413 -1.628 -3.998 1.00 97.62 207 VAL A CA 1
ATOM 1612 C C . VAL A 1 207 ? -8.110 -2.267 -2.805 1.00 97.62 207 VAL A C 1
ATOM 1614 O O . VAL A 1 207 ? -9.287 -2.628 -2.881 1.00 97.62 207 VAL A O 1
ATOM 1617 N N . VAL A 1 208 ? -7.388 -2.395 -1.699 1.00 96.06 208 VAL A N 1
ATOM 1618 C CA . VAL A 1 208 ? -7.903 -2.868 -0.416 1.00 96.06 208 VAL A CA 1
ATOM 1619 C C . VAL A 1 208 ? -8.255 -1.649 0.425 1.00 96.06 208 VAL A C 1
ATOM 1621 O O . VAL A 1 208 ? -7.406 -0.804 0.708 1.00 96.06 208 VAL A O 1
ATOM 1624 N N . LYS A 1 209 ? -9.529 -1.539 0.799 1.00 96.12 209 LYS A N 1
ATOM 1625 C CA . LYS A 1 209 ? -10.019 -0.406 1.583 1.00 96.12 209 LYS A CA 1
ATOM 1626 C C . LYS A 1 209 ? -9.465 -0.441 3.002 1.00 96.12 209 LYS A C 1
ATOM 1628 O O . LYS A 1 209 ? -9.496 -1.482 3.651 1.00 96.12 209 LYS A O 1
ATOM 1633 N N . GLU A 1 210 ? -8.978 0.708 3.455 1.00 95.38 210 GLU A N 1
ATOM 1634 C CA . GLU A 1 210 ? -8.549 0.906 4.837 1.00 95.38 210 GLU A CA 1
ATOM 1635 C C . GLU A 1 210 ? -9.744 1.303 5.720 1.00 95.38 210 GLU A C 1
ATOM 1637 O O . GLU A 1 210 ? -10.738 1.831 5.206 1.00 95.38 210 GLU A O 1
ATOM 1642 N N . PRO A 1 211 ? -9.664 1.075 7.044 1.00 95.12 211 PRO A N 1
ATOM 1643 C CA . PRO A 1 211 ? -10.560 1.700 8.010 1.00 95.12 211 PRO A CA 1
ATOM 1644 C C . PRO A 1 211 ? -10.601 3.226 7.855 1.00 95.12 211 PRO A C 1
ATOM 1646 O O . PRO A 1 211 ? -9.675 3.843 7.319 1.00 95.12 211 PRO A O 1
ATOM 1649 N N . LEU A 1 212 ? -11.674 3.849 8.347 1.00 92.31 212 LEU A N 1
ATOM 1650 C CA . LEU A 1 212 ? -11.796 5.306 8.337 1.00 92.31 212 LEU A CA 1
ATOM 1651 C C . LEU A 1 212 ? -10.619 5.932 9.101 1.00 92.31 212 LEU A C 1
ATOM 1653 O O . LEU A 1 212 ? -10.351 5.565 10.240 1.00 92.31 212 LEU A O 1
ATOM 1657 N N . GLY A 1 213 ? -9.918 6.866 8.458 1.00 89.94 213 GLY A N 1
ATOM 1658 C CA . GLY A 1 213 ? -8.701 7.484 8.993 1.00 89.94 213 GLY A CA 1
ATOM 1659 C C . GLY A 1 213 ? -7.398 6.731 8.709 1.00 89.94 213 GLY A C 1
ATOM 1660 O O . GLY A 1 213 ? -6.322 7.268 8.943 1.00 89.94 213 GLY A O 1
ATOM 1661 N N . GLY A 1 214 ? -7.472 5.535 8.123 1.00 93.25 214 GLY A N 1
ATOM 1662 C CA . GLY A 1 214 ? -6.323 4.752 7.674 1.00 93.25 214 GLY A CA 1
ATOM 1663 C C . GLY A 1 214 ? -6.030 3.524 8.536 1.00 93.25 214 GLY A C 1
ATOM 1664 O O . GLY A 1 214 ? -6.589 3.327 9.611 1.00 93.25 214 GLY A O 1
ATOM 1665 N N . ALA A 1 215 ? -5.118 2.682 8.053 1.00 93.25 215 ALA A N 1
ATOM 1666 C CA . ALA A 1 215 ? -4.778 1.383 8.641 1.00 93.25 215 ALA A CA 1
ATOM 1667 C C . ALA A 1 215 ? -4.323 1.442 10.111 1.00 93.25 215 ALA A C 1
ATOM 1669 O O . ALA A 1 215 ? -4.540 0.493 10.857 1.00 93.25 215 ALA A O 1
ATOM 1670 N N . HIS A 1 216 ? -3.706 2.549 10.525 1.00 92.88 216 HIS A N 1
ATOM 1671 C CA . HIS A 1 216 ? -3.227 2.757 11.893 1.00 92.88 216 HIS A CA 1
ATOM 1672 C C . HIS A 1 216 ? -4.359 3.001 12.904 1.00 92.88 216 HIS A C 1
ATOM 1674 O O . HIS A 1 216 ? -4.155 2.796 14.095 1.00 92.88 216 HIS A O 1
ATOM 1680 N N . GLN A 1 217 ? -5.548 3.418 12.452 1.00 92.25 217 GLN A N 1
ATOM 1681 C CA . GLN A 1 217 ? -6.685 3.690 13.341 1.00 92.25 217 GLN A CA 1
ATOM 1682 C C . GLN A 1 217 ? -7.322 2.407 13.880 1.00 92.25 217 GLN A C 1
ATOM 1684 O O . GLN A 1 217 ? -7.785 2.378 15.017 1.00 92.25 217 GLN A O 1
ATOM 1689 N N . ASP A 1 218 ? -7.339 1.346 13.070 1.00 94.81 218 ASP A N 1
ATOM 1690 C CA . ASP A 1 218 ? -7.823 0.026 13.479 1.00 94.81 218 ASP A CA 1
ATOM 1691 C C . ASP A 1 218 ? -7.007 -1.088 12.793 1.00 94.81 218 ASP A C 1
ATOM 1693 O O . ASP A 1 218 ? -7.427 -1.652 11.771 1.00 94.81 218 ASP A O 1
ATOM 1697 N N . PRO A 1 219 ? -5.814 -1.415 13.334 1.00 93.44 219 PRO A N 1
ATOM 1698 C CA . PRO A 1 219 ? -4.938 -2.442 12.771 1.00 93.44 219 PRO A CA 1
ATOM 1699 C C . PRO A 1 219 ? -5.591 -3.826 12.705 1.00 93.44 219 PRO A C 1
ATOM 1701 O O . PRO A 1 219 ? -5.345 -4.584 11.766 1.00 93.44 219 PRO A O 1
ATOM 1704 N N . VAL A 1 220 ? -6.457 -4.151 13.670 1.00 94.50 220 VAL A N 1
ATOM 1705 C CA . VAL A 1 220 ? -7.147 -5.446 13.742 1.00 94.50 220 VAL A CA 1
ATOM 1706 C C . VAL A 1 220 ? -8.190 -5.551 12.634 1.00 94.50 220 VAL A C 1
ATOM 1708 O O . VAL A 1 220 ? -8.240 -6.556 11.919 1.00 94.50 220 VAL A O 1
ATOM 1711 N N . ALA A 1 221 ? -9.010 -4.516 12.433 1.00 96.06 221 ALA A N 1
ATOM 1712 C CA . ALA A 1 221 ? -9.937 -4.482 11.306 1.00 96.06 221 ALA A CA 1
ATOM 1713 C C . ALA A 1 221 ? -9.188 -4.512 9.970 1.00 96.06 221 ALA A C 1
ATOM 1715 O O . ALA A 1 221 ? -9.574 -5.270 9.077 1.00 96.06 221 ALA A O 1
ATOM 1716 N N . MET A 1 222 ? -8.090 -3.758 9.839 1.00 95.50 222 MET A N 1
ATOM 1717 C CA . MET A 1 222 ? -7.273 -3.755 8.624 1.00 95.50 222 MET A CA 1
ATOM 1718 C C . MET A 1 222 ? -6.701 -5.145 8.315 1.00 95.50 222 MET A C 1
ATOM 1720 O O . MET A 1 222 ? -6.836 -5.623 7.188 1.00 95.50 222 MET A O 1
ATOM 1724 N N . ALA A 1 223 ? -6.133 -5.836 9.306 1.00 92.62 223 ALA A N 1
ATOM 1725 C CA . ALA A 1 223 ? -5.625 -7.198 9.146 1.00 92.62 223 ALA A CA 1
ATOM 1726 C C . ALA A 1 223 ? -6.725 -8.173 8.699 1.00 92.62 223 ALA A C 1
ATOM 1728 O O . ALA A 1 223 ? -6.518 -8.967 7.783 1.00 92.62 223 ALA A O 1
ATOM 1729 N N . ASN A 1 224 ? -7.931 -8.071 9.266 1.00 94.19 224 ASN A N 1
ATOM 1730 C CA . ASN A 1 224 ? -9.071 -8.896 8.859 1.00 94.19 224 ASN A CA 1
ATOM 1731 C C . ASN A 1 224 ? -9.520 -8.623 7.414 1.00 94.19 224 ASN A C 1
ATOM 1733 O O . ASN A 1 224 ? -9.804 -9.563 6.662 1.00 94.19 224 ASN A O 1
ATOM 1737 N N . ILE A 1 225 ? -9.568 -7.351 7.005 1.00 95.75 225 ILE A N 1
ATOM 1738 C CA . ILE A 1 225 ? -9.884 -6.952 5.626 1.00 95.75 225 ILE A CA 1
ATOM 1739 C C . ILE A 1 225 ? -8.831 -7.518 4.665 1.00 95.75 225 ILE A C 1
ATOM 1741 O O . ILE A 1 225 ? -9.185 -8.146 3.661 1.00 95.75 225 ILE A O 1
ATOM 1745 N N . LEU A 1 226 ? -7.546 -7.347 4.991 1.00 92.81 226 LEU A N 1
ATOM 1746 C CA . LEU A 1 226 ? -6.432 -7.832 4.182 1.00 92.81 226 LEU A CA 1
ATOM 1747 C C . LEU A 1 226 ? -6.438 -9.362 4.076 1.00 92.81 226 LEU A C 1
ATOM 1749 O O . LEU A 1 226 ? -6.402 -9.891 2.965 1.00 92.81 226 LEU A O 1
ATOM 1753 N N . LYS A 1 227 ? -6.590 -10.080 5.195 1.00 91.25 227 LYS A N 1
ATOM 1754 C CA . LYS A 1 227 ? -6.692 -11.549 5.243 1.00 91.25 227 LYS A CA 1
ATOM 1755 C C . LYS A 1 227 ? -7.804 -12.062 4.340 1.00 91.25 227 LYS A C 1
ATOM 1757 O O . LYS A 1 227 ? -7.589 -12.972 3.539 1.00 91.25 227 LYS A O 1
ATOM 1762 N N . LYS A 1 228 ? -8.992 -11.457 4.425 1.00 94.81 228 LYS A N 1
ATOM 1763 C CA . LYS A 1 228 ? -10.138 -11.821 3.582 1.00 94.81 228 LYS A CA 1
ATOM 1764 C C . LYS A 1 228 ? -9.821 -11.642 2.097 1.00 94.81 228 LYS A C 1
ATOM 1766 O O . LYS A 1 228 ? -10.180 -12.505 1.294 1.00 94.81 228 LYS A O 1
ATOM 1771 N N . GLN A 1 229 ? -9.142 -10.553 1.735 1.00 94.50 229 GLN A N 1
ATOM 1772 C CA . GLN A 1 229 ? -8.742 -10.303 0.355 1.00 94.50 229 GL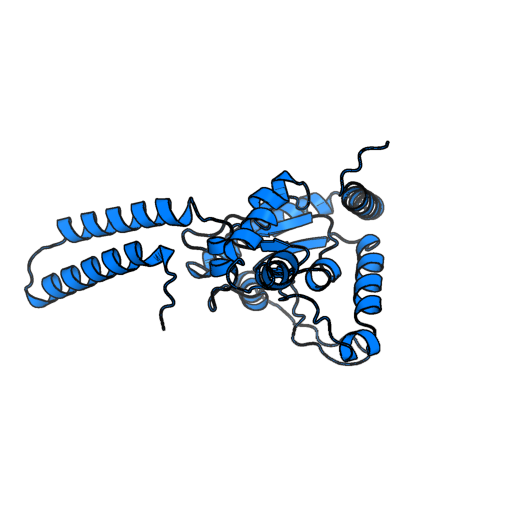N A CA 1
ATOM 1773 C C . GLN A 1 229 ? -7.676 -11.299 -0.122 1.00 94.50 229 GLN A C 1
ATOM 1775 O O . GLN A 1 229 ? -7.837 -11.882 -1.190 1.00 94.50 229 GLN A O 1
ATOM 1780 N N . LEU A 1 230 ? -6.637 -11.561 0.675 1.00 88.00 230 LEU A N 1
ATOM 1781 C CA . LEU A 1 230 ? -5.582 -12.525 0.345 1.00 88.00 230 LEU A CA 1
ATOM 1782 C C . LEU A 1 230 ? -6.142 -13.935 0.138 1.00 88.00 230 LEU A C 1
ATOM 1784 O O . LEU A 1 230 ? -5.833 -14.578 -0.862 1.00 88.00 230 LEU A O 1
ATOM 1788 N N . ILE A 1 231 ? -7.025 -14.400 1.030 1.00 88.25 231 ILE A N 1
ATOM 1789 C CA . ILE A 1 231 ? -7.688 -15.707 0.900 1.00 88.25 231 ILE A CA 1
ATOM 1790 C C . ILE A 1 231 ? -8.499 -15.778 -0.397 1.00 88.25 231 ILE A C 1
ATOM 1792 O O . ILE A 1 231 ? -8.448 -16.789 -1.098 1.00 88.25 231 ILE A O 1
ATOM 1796 N N . LYS A 1 232 ? -9.234 -14.709 -0.731 1.00 93.88 232 LYS A N 1
ATOM 1797 C CA . LYS A 1 232 ? -9.998 -14.626 -1.979 1.00 93.88 232 LYS A CA 1
ATOM 1798 C C . LYS A 1 232 ? -9.081 -14.754 -3.197 1.00 93.88 232 LYS A C 1
ATOM 1800 O O . LYS A 1 232 ? -9.373 -15.560 -4.075 1.00 93.88 232 LYS A O 1
ATOM 1805 N N . GLU A 1 233 ? -7.987 -13.997 -3.248 1.00 90.19 233 GLU A N 1
ATOM 1806 C CA . GLU A 1 233 ? -7.087 -14.036 -4.405 1.00 90.19 233 GLU A CA 1
ATOM 1807 C C . GLU A 1 233 ? -6.335 -15.357 -4.521 1.00 90.19 233 GLU A C 1
ATOM 1809 O O . GLU A 1 233 ? -6.277 -15.934 -5.605 1.00 90.19 233 GLU A O 1
ATOM 1814 N N . LEU A 1 234 ? -5.844 -15.901 -3.408 1.00 85.75 234 LEU A N 1
ATOM 1815 C CA . LEU A 1 234 ? -5.189 -17.206 -3.401 1.00 85.75 234 LEU A CA 1
ATOM 1816 C C . LEU A 1 234 ? -6.139 -18.325 -3.831 1.00 85.75 234 LEU A C 1
ATOM 1818 O O . LEU A 1 234 ? -5.710 -19.234 -4.535 1.00 85.75 234 LEU A O 1
ATOM 1822 N N . LYS A 1 235 ? -7.422 -18.270 -3.451 1.00 88.38 235 LYS A N 1
ATOM 1823 C CA . LYS A 1 235 ? -8.419 -19.240 -3.923 1.00 88.38 235 LYS A CA 1
ATOM 1824 C C . LYS A 1 235 ? -8.550 -19.197 -5.448 1.00 88.38 235 LYS A C 1
ATOM 1826 O O . LYS A 1 235 ? -8.470 -20.246 -6.071 1.00 88.38 235 LYS A O 1
ATOM 1831 N N . ASN A 1 236 ? -8.671 -18.002 -6.029 1.00 88.81 236 ASN A N 1
ATOM 1832 C CA . ASN A 1 236 ? -8.786 -17.828 -7.480 1.00 88.81 236 ASN A CA 1
ATOM 1833 C C . ASN A 1 236 ? -7.523 -18.295 -8.227 1.00 88.81 236 ASN A C 1
ATOM 1835 O O . ASN A 1 236 ? -7.614 -18.872 -9.304 1.00 88.81 236 ASN A O 1
ATOM 1839 N N . LEU A 1 237 ? -6.334 -18.045 -7.670 1.00 85.56 237 LEU A N 1
ATOM 1840 C CA . LEU A 1 237 ? -5.069 -18.439 -8.299 1.00 85.56 237 LEU A CA 1
ATOM 1841 C C . LEU A 1 237 ? -4.800 -19.945 -8.199 1.00 85.56 237 LEU A C 1
ATOM 1843 O O . LEU A 1 237 ? -4.210 -20.516 -9.109 1.00 85.56 237 LEU A O 1
ATOM 1847 N N . LYS A 1 238 ? -5.258 -20.607 -7.129 1.00 81.94 238 LYS A N 1
ATOM 1848 C CA . LYS A 1 238 ? -5.130 -22.065 -6.957 1.00 81.94 238 LYS A CA 1
ATOM 1849 C C . LYS A 1 238 ? -5.918 -22.882 -7.983 1.00 81.94 238 LYS A C 1
ATOM 1851 O O . LYS A 1 238 ? -5.643 -24.066 -8.134 1.00 81.94 238 LYS A O 1
ATOM 1856 N N . GLU A 1 239 ? -6.885 -22.276 -8.667 1.00 88.75 239 GLU A N 1
ATOM 1857 C CA . GLU A 1 239 ? -7.644 -22.925 -9.743 1.00 88.75 239 GLU A CA 1
ATOM 1858 C C . GLU A 1 239 ? -6.853 -22.998 -11.064 1.00 88.75 239 GLU A C 1
ATOM 1860 O O . GLU A 1 239 ? -7.272 -23.692 -11.990 1.00 88.75 239 GLU A O 1
ATOM 1865 N N . LYS A 1 240 ? -5.704 -22.314 -11.157 1.00 86.31 240 LYS A N 1
ATOM 1866 C CA . LYS A 1 240 ? -4.858 -22.255 -12.355 1.00 86.31 240 LYS A CA 1
ATOM 1867 C C . LYS A 1 240 ? -3.713 -23.263 -12.289 1.00 86.31 240 LYS A C 1
ATOM 1869 O O . LYS A 1 240 ? -3.163 -23.541 -11.225 1.00 86.31 240 LYS A O 1
ATOM 1874 N N . SER A 1 241 ? -3.326 -23.784 -13.452 1.00 91.94 241 SER A N 1
ATOM 1875 C CA . SER A 1 241 ? -2.098 -24.577 -13.600 1.00 91.94 241 SER A CA 1
ATOM 1876 C C . SER A 1 241 ? -0.844 -23.708 -13.457 1.00 91.94 241 SER A C 1
ATOM 1878 O O . SER A 1 241 ? -0.887 -22.494 -13.660 1.00 91.94 241 SER A O 1
ATOM 1880 N N . ALA A 1 242 ? 0.292 -24.333 -13.139 1.00 83.81 242 ALA A N 1
ATOM 1881 C CA . ALA A 1 242 ? 1.576 -23.641 -13.024 1.00 83.81 242 ALA A CA 1
ATOM 1882 C C . ALA A 1 242 ? 1.968 -22.921 -14.323 1.00 83.81 242 ALA A C 1
ATOM 1884 O O . ALA A 1 242 ? 2.475 -21.803 -14.283 1.00 83.81 242 ALA A O 1
ATOM 1885 N N . GLU A 1 243 ? 1.702 -23.546 -15.470 1.00 91.31 243 GLU A N 1
ATOM 1886 C CA . GLU A 1 243 ? 1.946 -22.975 -16.792 1.00 91.31 243 GLU A CA 1
ATOM 1887 C C . GLU A 1 243 ? 1.082 -21.732 -17.020 1.00 91.31 243 GLU A C 1
ATOM 1889 O O . GLU A 1 243 ? 1.601 -20.701 -17.438 1.00 91.31 243 GLU A O 1
ATOM 1894 N N . GLN A 1 244 ? -0.209 -21.795 -16.674 1.00 92.44 244 GLN A N 1
ATOM 1895 C CA . GLN A 1 244 ? -1.108 -20.641 -16.779 1.00 92.44 244 GLN A CA 1
ATOM 1896 C C . GLN A 1 244 ? -0.667 -19.482 -15.883 1.00 92.44 244 GLN A C 1
ATOM 1898 O O . GLN A 1 244 ? -0.676 -18.345 -16.341 1.00 92.44 244 GLN A O 1
ATOM 1903 N N . LEU A 1 245 ? -0.254 -19.754 -14.638 1.00 86.81 245 LEU A N 1
ATOM 1904 C CA . LEU A 1 245 ? 0.236 -18.716 -13.723 1.00 86.81 245 LEU A CA 1
ATOM 1905 C C . LEU A 1 245 ? 1.424 -17.961 -14.328 1.00 86.81 245 LEU A C 1
ATOM 1907 O O . LEU A 1 245 ? 1.415 -16.735 -14.384 1.00 86.81 245 LEU A O 1
ATOM 1911 N N . VAL A 1 246 ? 2.420 -18.692 -14.834 1.00 89.94 246 VAL A N 1
ATOM 1912 C CA . VAL A 1 246 ? 3.620 -18.090 -15.431 1.00 89.94 246 VAL A CA 1
ATOM 1913 C C . VAL A 1 246 ? 3.278 -17.293 -16.689 1.00 89.94 246 VAL A C 1
ATOM 1915 O O . VAL A 1 246 ? 3.687 -16.140 -16.805 1.00 89.94 246 VAL A O 1
ATOM 1918 N N . THR A 1 247 ? 2.509 -17.873 -17.617 1.00 96.19 247 THR A N 1
ATOM 1919 C CA . THR A 1 247 ? 2.141 -17.191 -18.867 1.00 96.19 247 THR A CA 1
ATOM 1920 C C . THR A 1 247 ? 1.354 -15.914 -18.595 1.00 96.19 247 THR A C 1
ATOM 1922 O O . THR A 1 247 ? 1.740 -14.852 -19.072 1.00 96.19 247 THR A O 1
ATOM 1925 N N . GLU A 1 248 ? 0.309 -15.977 -17.769 1.00 95.31 248 GLU A N 1
ATOM 1926 C CA . GLU A 1 248 ? -0.508 -14.800 -17.469 1.00 95.31 248 GLU A CA 1
ATOM 1927 C C . GLU A 1 248 ? 0.270 -13.716 -16.714 1.00 95.31 248 GLU A C 1
ATOM 1929 O O . GLU A 1 248 ? 0.035 -12.528 -16.939 1.00 95.31 248 GLU A O 1
ATOM 1934 N N . ARG A 1 249 ? 1.205 -14.096 -15.832 1.00 93.88 249 ARG A N 1
ATOM 1935 C CA . ARG A 1 249 ? 2.080 -13.141 -15.142 1.00 93.88 249 ARG A CA 1
ATOM 1936 C C . ARG A 1 249 ? 2.973 -12.406 -16.134 1.00 93.88 249 ARG A C 1
ATOM 1938 O O . ARG A 1 249 ? 3.036 -11.181 -16.084 1.00 93.88 249 ARG A O 1
ATOM 1945 N N . ILE A 1 250 ? 3.628 -13.127 -17.045 1.00 95.38 250 ILE A N 1
ATOM 1946 C CA . ILE A 1 250 ? 4.467 -12.522 -18.089 1.00 95.38 250 ILE A CA 1
ATOM 1947 C C . ILE A 1 250 ? 3.622 -11.597 -18.971 1.00 95.38 250 ILE A C 1
ATOM 1949 O O . ILE A 1 250 ? 3.962 -10.423 -19.110 1.00 95.38 250 ILE A O 1
ATOM 1953 N N . ASP A 1 251 ? 2.489 -12.082 -19.485 1.00 96.25 251 ASP A N 1
ATOM 1954 C CA . ASP A 1 251 ? 1.598 -11.312 -20.360 1.00 96.25 251 ASP A CA 1
ATOM 1955 C C . ASP A 1 251 ? 1.118 -10.021 -19.688 1.00 96.25 251 ASP A C 1
ATOM 1957 O O . ASP A 1 251 ? 1.141 -8.949 -20.295 1.00 96.25 251 ASP A O 1
ATOM 1961 N N . LY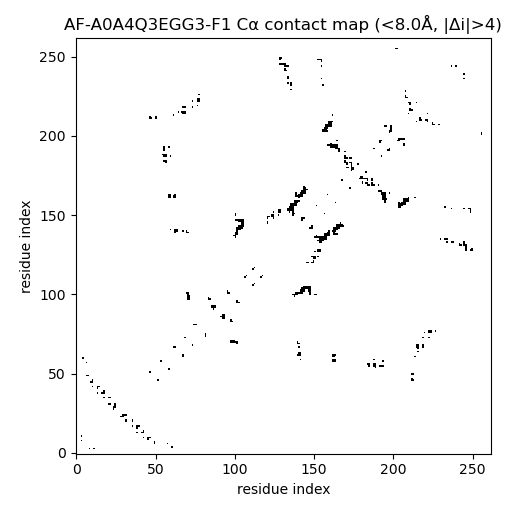S A 1 252 ? 0.735 -10.104 -18.409 1.00 95.19 252 LYS A N 1
ATOM 1962 C CA . LYS A 1 252 ? 0.326 -8.954 -17.598 1.00 95.19 252 LYS A CA 1
ATOM 1963 C C . LYS A 1 252 ? 1.403 -7.875 -17.555 1.00 95.19 252 LYS A C 1
ATOM 1965 O O . LYS A 1 252 ? 1.090 -6.716 -17.812 1.00 95.19 252 LYS A O 1
ATOM 1970 N N . PHE A 1 253 ? 2.643 -8.229 -17.210 1.00 94.00 253 PHE A N 1
ATOM 1971 C CA . PHE A 1 253 ? 3.726 -7.247 -17.097 1.00 94.00 253 PHE A CA 1
ATOM 1972 C C . PHE A 1 253 ? 4.195 -6.745 -18.470 1.00 94.00 253 PHE A C 1
ATOM 1974 O O . PHE A 1 253 ? 4.483 -5.559 -18.607 1.00 94.00 253 PHE A O 1
ATOM 1981 N N . CYS A 1 254 ? 4.197 -7.588 -19.505 1.00 93.75 254 CYS A N 1
ATOM 1982 C CA . CYS A 1 254 ? 4.505 -7.173 -20.877 1.00 93.75 254 CYS A CA 1
ATOM 1983 C C . CYS A 1 254 ? 3.455 -6.219 -21.467 1.00 93.75 254 CYS A C 1
ATOM 1985 O O . CYS A 1 254 ? 3.795 -5.376 -22.293 1.00 93.75 254 CYS A O 1
ATOM 1987 N N . ALA A 1 255 ? 2.194 -6.321 -21.040 1.00 93.31 255 ALA A N 1
ATOM 1988 C CA . ALA A 1 255 ? 1.123 -5.418 -21.456 1.00 93.31 255 ALA A CA 1
ATOM 1989 C C . ALA A 1 255 ? 1.164 -4.042 -20.760 1.00 93.31 255 ALA A C 1
ATOM 1991 O O . ALA A 1 255 ? 0.368 -3.164 -21.102 1.00 93.31 255 ALA A O 1
ATOM 1992 N N . MET A 1 256 ? 2.047 -3.836 -19.774 1.00 93.88 256 MET A N 1
ATOM 1993 C CA . MET A 1 256 ? 2.174 -2.551 -19.086 1.00 93.88 256 MET A CA 1
ATOM 1994 C C . MET A 1 256 ? 2.964 -1.552 -19.933 1.00 93.88 256 MET A C 1
ATOM 1996 O O . MET A 1 256 ? 4.141 -1.741 -20.227 1.00 93.88 256 MET A O 1
ATOM 2000 N N . GLY A 1 257 ? 2.318 -0.437 -20.264 1.00 89.38 257 GLY A N 1
ATOM 2001 C CA . GLY A 1 257 ? 2.901 0.637 -21.061 1.00 89.38 257 GLY A CA 1
ATOM 2002 C C . GLY A 1 257 ? 2.038 0.965 -22.273 1.00 89.38 257 GLY A C 1
ATOM 2003 O O . GLY A 1 257 ? 1.261 0.146 -22.754 1.00 89.38 257 GLY A O 1
ATOM 2004 N N . VAL A 1 258 ? 2.145 2.201 -22.753 1.00 88.31 258 VAL A N 1
ATOM 2005 C CA . VAL A 1 258 ? 1.463 2.653 -23.968 1.00 88.31 258 VAL A CA 1
ATOM 2006 C C . VAL A 1 258 ? 2.492 3.358 -24.831 1.00 88.31 258 VAL A C 1
ATOM 2008 O O . VAL A 1 258 ? 3.145 4.296 -24.377 1.00 88.31 258 VAL A O 1
ATOM 2011 N N . VAL A 1 259 ? 2.621 2.910 -26.075 1.00 88.75 259 VAL A N 1
ATOM 2012 C CA . VAL A 1 259 ? 3.473 3.530 -27.090 1.00 88.75 259 VAL A CA 1
ATOM 2013 C C . VAL A 1 259 ? 2.587 3.853 -28.286 1.00 88.75 259 VAL A C 1
ATOM 2015 O O . VAL A 1 259 ? 1.746 3.044 -28.673 1.00 88.75 259 VAL A O 1
ATOM 2018 N N . ILE A 1 260 ? 2.737 5.053 -28.844 1.00 88.25 260 ILE A N 1
ATOM 2019 C CA . ILE A 1 260 ? 2.131 5.401 -30.130 1.00 88.25 260 ILE A CA 1
ATOM 2020 C C . ILE A 1 260 ? 3.180 5.056 -31.182 1.00 88.25 260 ILE A C 1
ATOM 2022 O O . ILE A 1 260 ? 4.234 5.691 -31.216 1.00 88.25 260 ILE A O 1
ATOM 2026 N N . GLU A 1 261 ? 2.920 4.028 -31.986 1.00 83.62 261 GLU A N 1
ATOM 2027 C CA . GLU A 1 261 ? 3.771 3.714 -33.134 1.00 83.62 261 GLU A CA 1
ATOM 2028 C C . GLU A 1 261 ? 3.641 4.846 -34.163 1.00 83.62 261 GLU A C 1
ATOM 2030 O O . GLU A 1 261 ? 2.528 5.243 -34.522 1.00 83.62 261 GLU A O 1
ATOM 2035 N N . GLY A 1 262 ? 4.786 5.432 -34.524 1.00 67.56 262 GLY A N 1
ATOM 2036 C CA . GLY A 1 262 ? 4.895 6.570 -35.441 1.00 67.56 262 GLY A CA 1
ATOM 2037 C C . GLY A 1 262 ? 5.002 6.170 -36.903 1.00 67.56 262 GLY A C 1
ATOM 2038 O O . GLY A 1 262 ? 5.344 4.999 -37.180 1.00 67.56 262 GLY A O 1
#